Protein AF-A0A499UE38-F1 (afdb_monomer_lite)

Secondary structure (DSSP, 8-state):
----------TTHHHHHHHHHHHHSSSSS---TTTTS----TT--------SS-------GGGG-B----SSTHHHHTEETTTTEE-HHHHHHHHHHT--EEEES-SGGGGG--GGGGSS-GGG--EEE-TTT--EEE--S-HHHHHHHHHHHTPEEEE----SS--HHHHHHHHHHHHPPTTSHHHHHHHHH----TTS--S-S-GGGG--------

Organism: NCBI:txid68175

InterPro domains:
  IPR006311 Twin-arginine translocation pathway, signal sequence [PS51318] (1-38)
  IPR017853 Glycoside hydrolase superfamily [SSF51445] (71-192)
  IPR055235 Alpha-L-arabinofuranosidase 1, catalytic domain [PF22848] (99-198)

Radius of gyration: 26.24 Å; chains: 1; bounding box: 64×61×71 Å

pL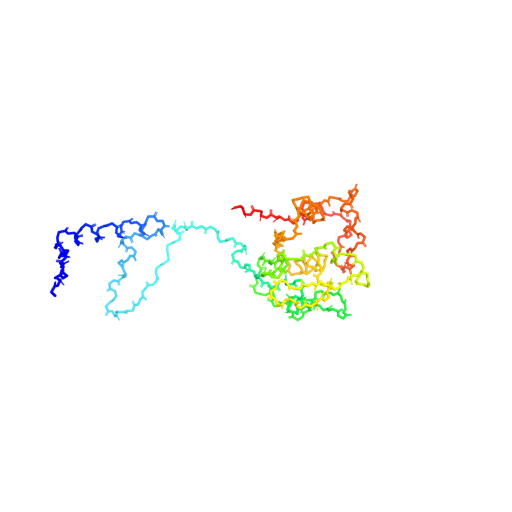DDT: mean 74.53, std 23.61, range [22.94, 95.0]

Sequence (218 aa):
MSEIRRHGIGRRHFLYGAAAVAAGVMCNTGCTPEDARGSDGQSGVPVIAVDTQRRSFTVSPFMTGVNGAKWYDDAYGMWDPKHNRPAPGIVGKIKKAGVGMIRYPGGTSSNLFNWRAAVGPQESRGRQVEGKQGDTVDSRFGPDEYMAFVREVGATPQIMAPFANSTPDEIADWVAYMNAPQGTTWGDLRRGTATPSPTACATGKSATSCSARTSVTG

Structure (mmCIF, N/CA/C/O backbone):
data_AF-A0A499UE38-F1
#
_entry.id   AF-A0A499UE38-F1
#
loop_
_atom_site.group_PDB
_atom_site.id
_atom_site.type_symbol
_atom_site.label_atom_id
_atom_site.label_alt_id
_atom_site.label_comp_id
_atom_site.label_asym_id
_atom_site.label_entity_id
_atom_site.label_seq_id
_atom_site.pdbx_PDB_ins_code
_atom_site.Cartn_x
_atom_site.Cartn_y
_atom_site.Cartn_z
_atom_site.occupancy
_atom_site.B_iso_or_equiv
_atom_site.auth_seq_id
_atom_site.auth_comp_id
_atom_site.auth_asym_id
_atom_site.auth_atom_id
_atom_site.pdbx_PDB_model_num
ATOM 1 N N . MET A 1 1 ? 40.710 34.234 42.085 1.00 41.12 1 MET A N 1
ATOM 2 C CA . MET A 1 1 ? 39.658 35.199 42.473 1.00 41.12 1 MET A CA 1
ATOM 3 C C . MET A 1 1 ? 38.974 35.691 41.208 1.00 41.12 1 MET A C 1
ATOM 5 O O . MET A 1 1 ? 39.581 36.429 40.449 1.00 41.12 1 MET A O 1
ATOM 9 N N . SER A 1 2 ? 37.766 35.199 40.939 1.00 34.25 2 SER A N 1
ATOM 10 C CA . SER A 1 2 ? 36.862 35.706 39.901 1.00 34.25 2 SER A CA 1
ATOM 11 C C . SER A 1 2 ? 35.448 35.338 40.350 1.00 34.25 2 SER A C 1
ATOM 13 O O . SER A 1 2 ? 35.104 34.161 40.445 1.00 34.25 2 SER A O 1
ATOM 15 N N . GLU A 1 3 ? 34.702 36.348 40.792 1.00 33.81 3 GLU A N 1
ATOM 16 C CA . GLU A 1 3 ? 33.364 36.229 41.367 1.00 33.81 3 GLU A CA 1
ATOM 17 C C . GLU A 1 3 ? 32.321 35.923 40.287 1.00 33.81 3 GLU A C 1
ATOM 19 O O . GLU A 1 3 ? 32.156 36.663 39.316 1.00 33.81 3 GLU A O 1
ATOM 24 N N . ILE A 1 4 ?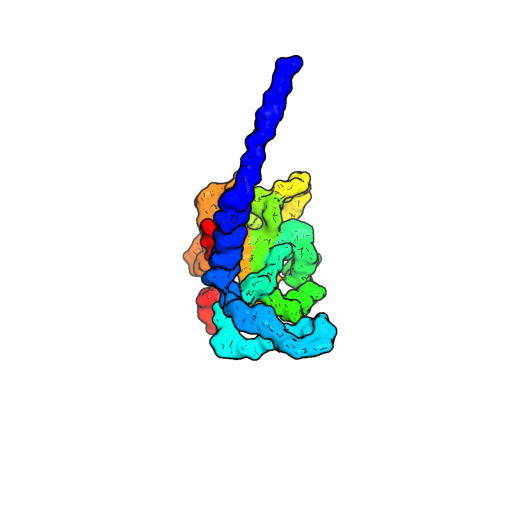 31.549 34.856 40.496 1.00 38.25 4 ILE A N 1
ATOM 25 C CA . ILE A 1 4 ? 30.337 34.574 39.727 1.00 38.25 4 ILE A CA 1
ATOM 26 C C . ILE A 1 4 ? 29.240 35.523 40.225 1.00 38.25 4 ILE A C 1
ATOM 28 O O . ILE A 1 4 ? 28.633 35.306 41.276 1.00 38.25 4 ILE A O 1
ATOM 32 N N . ARG A 1 5 ? 28.967 36.579 39.451 1.00 38.09 5 ARG A N 1
ATOM 33 C CA . ARG A 1 5 ? 27.802 37.454 39.639 1.00 38.09 5 ARG A CA 1
ATOM 34 C C . ARG A 1 5 ? 26.516 36.643 39.432 1.00 38.09 5 ARG A C 1
ATOM 36 O O . ARG A 1 5 ? 26.132 36.347 38.305 1.00 38.09 5 ARG A O 1
ATOM 43 N N . ARG A 1 6 ? 25.824 36.296 40.521 1.00 40.75 6 ARG A N 1
ATOM 44 C CA . ARG A 1 6 ? 24.461 35.747 40.471 1.00 40.75 6 ARG A CA 1
ATOM 45 C C . ARG A 1 6 ? 23.476 36.889 40.212 1.00 40.75 6 ARG A C 1
ATOM 47 O O . ARG A 1 6 ? 23.245 37.717 41.088 1.00 40.75 6 ARG A O 1
ATOM 54 N N . HIS A 1 7 ? 22.884 36.946 39.020 1.00 42.31 7 HIS A N 1
ATOM 55 C CA . HIS A 1 7 ? 21.697 37.770 38.786 1.00 42.31 7 HIS A CA 1
ATOM 56 C C . HIS A 1 7 ? 20.486 37.099 39.441 1.00 42.31 7 HIS A C 1
ATOM 58 O O . HIS A 1 7 ? 19.993 36.073 38.979 1.00 42.31 7 HIS A O 1
ATOM 64 N N . GLY A 1 8 ? 20.034 37.669 40.559 1.00 39.78 8 GLY A N 1
ATOM 65 C CA . GLY A 1 8 ? 18.792 37.276 41.212 1.00 39.78 8 GLY A CA 1
ATOM 66 C C . GLY A 1 8 ? 17.597 37.661 40.346 1.00 39.78 8 GLY A C 1
ATOM 67 O O . GLY A 1 8 ? 17.364 38.841 40.087 1.00 39.78 8 GLY A O 1
ATOM 68 N N . ILE A 1 9 ? 16.828 36.666 39.907 1.00 49.06 9 ILE A N 1
ATOM 69 C CA . ILE A 1 9 ? 15.541 36.876 39.243 1.00 49.06 9 ILE A CA 1
ATOM 70 C C . ILE A 1 9 ? 14.583 37.451 40.291 1.00 49.06 9 ILE A C 1
ATOM 72 O O . ILE A 1 9 ? 14.163 36.771 41.226 1.00 49.06 9 ILE A O 1
ATOM 76 N N . GLY A 1 10 ? 14.280 38.743 40.173 1.00 46.06 10 GLY A N 1
ATOM 77 C CA . GLY A 1 10 ? 13.380 39.430 41.089 1.00 46.06 10 GLY A CA 1
ATOM 78 C C . GLY A 1 10 ? 11.955 38.875 41.012 1.00 46.06 10 GLY A C 1
ATOM 79 O O . GLY A 1 10 ? 11.432 38.634 39.925 1.00 46.06 10 GLY A O 1
ATOM 80 N N . ARG A 1 11 ? 11.296 38.775 42.176 1.00 50.31 11 ARG A N 1
ATOM 81 C CA . ARG A 1 11 ? 9.889 38.363 42.410 1.00 50.31 11 ARG A CA 1
ATOM 82 C C . ARG A 1 11 ? 8.839 38.961 41.453 1.00 50.31 11 ARG A C 1
ATOM 84 O O . ARG A 1 11 ? 7.734 38.444 41.363 1.00 50.31 11 ARG A O 1
ATOM 91 N N . ARG A 1 12 ? 9.177 40.034 40.735 1.00 46.91 12 ARG A N 1
ATOM 92 C CA . ARG A 1 12 ? 8.309 40.738 39.779 1.00 46.91 12 ARG A CA 1
ATOM 93 C C . ARG A 1 12 ? 8.255 40.060 38.399 1.00 46.91 12 ARG A C 1
ATOM 95 O O . ARG A 1 12 ? 7.254 40.202 37.712 1.00 46.91 12 ARG A O 1
ATOM 102 N N . HIS A 1 13 ? 9.266 39.266 38.028 1.00 42.19 13 HIS A N 1
ATOM 103 C CA . HIS A 1 13 ? 9.270 38.486 36.777 1.00 42.19 13 HIS A CA 1
ATOM 104 C C . HIS A 1 13 ? 8.502 37.160 36.880 1.00 42.19 13 HIS A C 1
ATOM 106 O O . HIS A 1 13 ? 8.039 36.641 35.869 1.00 42.19 13 HIS A O 1
ATOM 112 N N . PHE A 1 14 ? 8.303 36.631 38.091 1.00 43.12 14 PHE A N 1
ATOM 113 C CA . PHE A 1 14 ? 7.547 35.389 38.292 1.00 43.12 14 PHE A CA 1
ATOM 114 C C . PHE A 1 14 ? 6.032 35.585 38.098 1.00 43.12 14 PHE A C 1
ATOM 116 O O . PHE A 1 14 ? 5.329 34.662 37.703 1.00 43.12 14 PHE A O 1
ATOM 123 N N . LEU A 1 15 ? 5.530 36.808 38.310 1.00 36.47 15 LEU A N 1
ATOM 124 C CA . LEU A 1 15 ? 4.106 37.126 38.161 1.00 36.47 15 LEU A CA 1
ATOM 125 C C . LEU A 1 15 ? 3.674 37.339 36.701 1.00 36.47 15 LEU A C 1
ATOM 127 O O . LEU A 1 15 ? 2.522 37.075 36.379 1.00 36.47 15 LEU A O 1
ATOM 131 N N . TYR A 1 16 ? 4.586 37.725 35.800 1.00 36.97 16 TYR A N 1
ATOM 132 C CA . TYR A 1 16 ? 4.273 37.836 34.367 1.00 36.97 16 TYR A CA 1
ATOM 133 C C . TYR A 1 16 ? 4.397 36.501 33.613 1.00 36.97 16 TYR A C 1
ATOM 135 O O . TYR A 1 16 ? 3.672 36.280 32.647 1.00 36.97 16 TYR A O 1
ATOM 143 N N . GLY A 1 17 ? 5.252 35.578 34.073 1.00 33.94 17 GLY A N 1
ATOM 144 C CA . GLY A 1 17 ? 5.403 34.252 33.455 1.00 33.94 17 GLY A CA 1
ATOM 145 C C . GLY A 1 17 ? 4.241 33.289 33.726 1.00 33.94 17 GLY A C 1
ATOM 146 O O . GLY A 1 17 ? 3.946 32.437 32.893 1.00 33.94 17 GLY A O 1
ATOM 147 N N . ALA A 1 18 ? 3.543 33.435 34.856 1.00 38.56 18 ALA A N 1
ATOM 148 C CA . ALA A 1 18 ? 2.450 32.535 35.231 1.00 38.56 18 ALA A CA 1
ATOM 149 C C . ALA A 1 18 ? 1.115 32.849 34.523 1.00 38.56 18 ALA A C 1
ATOM 151 O O . ALA A 1 18 ? 0.307 31.947 34.315 1.00 38.56 18 ALA A O 1
ATOM 152 N N . ALA A 1 19 ? 0.886 34.099 34.103 1.00 35.69 19 ALA A N 1
ATOM 153 C CA . ALA A 1 19 ? -0.363 34.494 33.445 1.00 35.69 19 ALA A CA 1
ATOM 154 C C . ALA A 1 19 ? -0.430 34.081 31.960 1.00 35.69 19 ALA A C 1
ATOM 156 O O . ALA A 1 19 ? -1.516 33.848 31.433 1.00 35.69 19 ALA A O 1
ATOM 157 N N . ALA A 1 20 ? 0.716 33.935 31.284 1.00 35.78 20 ALA A N 1
ATOM 158 C CA . ALA A 1 20 ? 0.757 33.618 29.854 1.00 35.78 20 ALA A CA 1
ATOM 159 C C . ALA A 1 20 ? 0.582 32.118 29.537 1.00 35.78 20 ALA A C 1
ATOM 161 O O . ALA A 1 20 ? 0.171 31.770 28.432 1.00 35.78 20 ALA A O 1
ATOM 162 N N . VAL A 1 21 ? 0.842 31.218 30.494 1.00 37.16 21 VAL A N 1
ATOM 163 C CA . VAL A 1 21 ? 0.748 29.763 30.259 1.00 37.16 21 VAL A CA 1
ATOM 164 C C . VAL A 1 21 ? -0.689 29.242 30.410 1.00 37.16 21 VAL A C 1
ATOM 166 O O . VAL A 1 21 ? -1.062 28.274 29.752 1.00 37.16 21 VAL A O 1
ATOM 169 N N . ALA A 1 22 ? -1.539 29.913 31.192 1.00 36.28 22 ALA A N 1
ATOM 170 C CA . ALA A 1 22 ? -2.928 29.487 31.378 1.00 36.28 22 ALA A CA 1
ATOM 171 C C . ALA A 1 22 ? -3.853 29.873 30.204 1.00 36.28 22 ALA A C 1
ATOM 173 O O . ALA A 1 22 ? -4.796 29.146 29.904 1.00 36.28 22 ALA A O 1
ATOM 174 N N . ALA A 1 23 ? -3.577 30.980 29.504 1.00 40.09 23 ALA A N 1
ATOM 175 C CA . ALA A 1 23 ? -4.444 31.460 28.422 1.00 40.09 23 ALA A CA 1
ATOM 176 C C . ALA A 1 23 ? -4.188 30.767 27.068 1.00 40.09 23 ALA A C 1
ATOM 178 O O . ALA A 1 23 ? -5.099 30.652 26.253 1.00 40.09 23 ALA A O 1
ATOM 179 N N . GLY A 1 24 ? -2.968 30.275 26.820 1.00 36.91 24 GLY A N 1
ATOM 180 C CA . GLY A 1 24 ? -2.594 29.693 25.523 1.00 36.91 24 GLY A CA 1
ATOM 181 C C . GLY A 1 24 ? -3.061 28.251 25.294 1.00 36.91 24 GLY A C 1
ATOM 182 O O . GLY A 1 24 ? -3.178 27.826 24.149 1.00 36.91 24 GLY A O 1
ATOM 183 N N . VAL A 1 25 ? -3.350 27.496 26.360 1.00 42.16 25 VAL A N 1
ATOM 184 C CA . VAL A 1 25 ? -3.676 26.056 26.265 1.00 42.16 25 VAL A CA 1
ATOM 185 C C . VAL A 1 25 ? -5.190 25.785 26.277 1.00 42.16 25 VAL A C 1
ATOM 187 O O . VAL A 1 25 ? -5.619 24.699 25.899 1.00 42.16 25 VAL A O 1
ATOM 190 N N . MET A 1 26 ? -6.028 26.767 26.630 1.00 42.69 26 MET A N 1
ATOM 191 C CA . MET A 1 26 ? -7.488 26.572 26.711 1.00 42.69 26 MET A CA 1
ATOM 192 C C . MET A 1 26 ? -8.269 26.965 25.449 1.00 42.69 26 MET A C 1
ATOM 194 O O . MET A 1 26 ? -9.450 26.647 25.337 1.00 42.69 26 MET A O 1
ATOM 198 N N . CYS A 1 27 ? -7.640 27.606 24.461 1.00 43.12 27 CYS A N 1
ATOM 199 C CA . CYS A 1 27 ? -8.371 28.181 23.324 1.00 43.12 27 CYS A CA 1
ATOM 200 C C . CYS A 1 27 ? -8.738 27.209 22.191 1.00 43.12 27 CYS A C 1
ATOM 202 O O . CYS A 1 27 ? -9.189 27.669 21.147 1.00 43.12 27 CYS A O 1
ATOM 204 N N . ASN A 1 28 ? -8.597 25.888 22.352 1.00 42.41 28 ASN A N 1
ATOM 205 C CA . ASN A 1 28 ? -9.131 24.969 21.333 1.00 42.41 28 ASN A CA 1
ATOM 206 C C . ASN A 1 28 ? -9.553 23.577 21.825 1.00 42.41 28 ASN A C 1
ATOM 208 O O . ASN A 1 28 ? -9.891 22.719 21.015 1.00 42.41 28 ASN A O 1
ATOM 212 N N . THR A 1 29 ? -9.539 23.324 23.134 1.00 50.62 29 THR A N 1
ATOM 213 C CA . THR A 1 29 ? -9.979 22.031 23.686 1.00 50.62 29 THR A CA 1
ATOM 214 C C . THR A 1 29 ? -11.477 21.978 23.939 1.00 50.62 29 THR A C 1
ATOM 216 O O . THR A 1 29 ? -12.012 20.896 24.153 1.00 50.62 29 THR A O 1
ATOM 219 N N . GLY A 1 30 ? -12.173 23.121 23.899 1.00 50.28 30 GLY A N 1
ATOM 220 C CA . GLY A 1 30 ? -13.579 23.157 24.274 1.00 50.28 30 GLY A CA 1
ATOM 221 C C . GLY A 1 30 ? -13.778 22.638 25.699 1.00 50.28 30 GLY A C 1
ATOM 222 O O . GLY A 1 30 ? -14.708 21.882 25.931 1.00 50.28 30 GLY A O 1
ATOM 223 N N . CYS A 1 31 ? -12.918 23.026 26.639 1.00 46.78 31 CYS A N 1
ATOM 224 C CA . CYS A 1 31 ? -13.204 22.918 28.066 1.00 46.78 31 CYS A CA 1
ATOM 225 C C . CYS A 1 31 ? -13.425 24.337 28.592 1.00 46.78 31 CYS A C 1
ATOM 227 O O . CYS A 1 31 ? -12.543 25.186 28.464 1.00 46.78 31 CYS A O 1
ATOM 229 N N . THR A 1 32 ? -14.610 24.628 29.126 1.00 61.22 32 THR A N 1
ATOM 230 C CA . THR A 1 32 ? -14.828 25.836 29.923 1.00 61.22 32 THR A CA 1
ATOM 231 C C . THR A 1 32 ? -14.298 25.601 31.343 1.00 61.22 32 THR A C 1
ATOM 233 O O . THR A 1 32 ? -14.179 24.457 31.790 1.00 61.22 32 THR A O 1
ATOM 236 N N . PRO A 1 33 ? -14.002 26.668 32.103 1.00 57.41 33 PRO A N 1
ATOM 237 C CA . PRO A 1 33 ? -13.706 26.556 33.531 1.00 57.41 33 PRO A CA 1
ATOM 238 C C . PRO A 1 33 ? -14.828 25.896 34.351 1.00 57.41 33 PRO A C 1
ATOM 240 O O . PRO A 1 33 ? -14.577 25.465 35.474 1.00 57.41 33 PRO A O 1
ATOM 243 N N . GLU A 1 34 ? -16.052 25.823 33.819 1.00 55.25 34 GLU A N 1
ATOM 244 C CA . GLU A 1 34 ? -17.183 25.132 34.446 1.00 55.25 34 GLU A CA 1
ATOM 245 C C . GLU A 1 34 ? -17.094 23.611 34.276 1.00 55.25 34 GLU A C 1
ATOM 247 O O . GLU A 1 34 ? -17.434 22.900 35.212 1.00 55.25 34 GLU A O 1
ATOM 252 N N . ASP A 1 35 ? -16.544 23.098 33.169 1.00 56.75 35 ASP A N 1
ATOM 253 C CA . ASP A 1 35 ? -16.314 21.651 32.991 1.00 56.75 35 ASP A CA 1
ATOM 254 C C . ASP A 1 35 ? -15.233 21.110 33.941 1.00 56.75 35 ASP A C 1
ATOM 256 O O . ASP A 1 35 ? -15.209 19.927 34.275 1.00 56.75 35 ASP A O 1
ATOM 260 N N . ALA A 1 36 ? -14.320 21.984 34.380 1.00 54.03 36 ALA A N 1
ATOM 261 C CA . ALA A 1 36 ? -13.314 21.671 35.391 1.00 54.03 36 ALA A CA 1
ATOM 262 C C . ALA A 1 36 ? -13.888 21.673 36.818 1.00 54.03 36 ALA A C 1
ATOM 264 O O . ALA A 1 36 ? -13.244 21.162 37.739 1.00 54.03 36 ALA A O 1
ATOM 265 N N . ARG A 1 37 ? -15.096 22.219 37.018 1.00 54.47 37 ARG A N 1
ATOM 266 C CA . ARG A 1 37 ? -15.839 22.051 38.267 1.00 54.47 37 ARG A CA 1
ATOM 267 C C . ARG A 1 37 ? -16.503 20.685 38.210 1.00 54.47 37 ARG A C 1
ATOM 269 O O . ARG A 1 37 ? -17.689 20.555 37.923 1.00 54.47 37 ARG A O 1
ATOM 276 N N . GLY A 1 38 ? -15.695 19.651 38.450 1.00 54.03 38 GLY A N 1
ATOM 277 C CA . GLY A 1 38 ? -16.216 18.331 38.782 1.00 54.03 38 GLY A CA 1
ATOM 278 C C . GLY A 1 38 ? -17.325 18.491 39.818 1.00 54.03 38 GLY A C 1
ATOM 279 O O . GLY A 1 38 ? -17.223 19.350 40.694 1.00 54.03 38 GLY A O 1
ATOM 280 N N . SER A 1 39 ? -18.405 17.719 39.678 1.00 54.16 39 SER A N 1
ATOM 281 C CA . SER A 1 39 ? -19.510 17.747 40.636 1.00 54.16 39 SER A CA 1
ATOM 282 C C . SER A 1 39 ? -18.953 17.721 42.059 1.00 54.16 39 SER A C 1
ATOM 284 O O . SER A 1 39 ? -18.058 16.912 42.318 1.00 54.16 39 SER A O 1
ATOM 286 N N . ASP A 1 40 ? -19.508 18.532 42.960 1.00 52.91 40 ASP A N 1
ATOM 287 C CA . ASP A 1 40 ? -19.219 18.553 44.403 1.00 52.91 40 ASP A CA 1
ATOM 288 C C . ASP A 1 40 ? -19.642 17.239 45.112 1.00 52.91 40 ASP A C 1
ATOM 290 O O . ASP A 1 40 ? -20.206 17.227 46.207 1.00 52.91 40 ASP A O 1
ATOM 294 N N . GLY A 1 41 ? -19.400 16.089 44.481 1.00 52.34 41 GLY A N 1
ATOM 295 C CA . GLY A 1 41 ? -19.542 14.771 45.060 1.00 52.34 41 GLY A CA 1
ATOM 296 C C . GLY A 1 41 ? -18.516 14.625 46.173 1.00 52.34 41 GLY A C 1
ATOM 297 O O . GLY A 1 41 ? -17.313 14.572 45.928 1.00 52.34 41 GLY A O 1
ATOM 298 N N . GLN A 1 42 ? -19.014 14.552 47.401 1.00 54.44 42 GLN A N 1
ATOM 299 C CA . GLN A 1 42 ? -18.299 14.460 48.677 1.00 54.44 42 GLN A CA 1
ATOM 300 C C . GLN A 1 42 ? -17.342 13.246 48.848 1.00 54.44 42 GLN A C 1
ATOM 302 O O . GLN A 1 42 ? -17.185 12.755 49.958 1.00 54.44 42 GLN A O 1
ATOM 307 N N . SER A 1 43 ? -16.682 12.719 47.810 1.00 60.62 43 SER A N 1
ATOM 308 C CA . SER A 1 43 ? -15.948 11.441 47.905 1.00 60.62 43 SER A CA 1
ATOM 309 C C . SER A 1 43 ? -14.590 11.373 47.190 1.00 60.62 43 SER A C 1
ATOM 311 O O . SER A 1 43 ? -13.962 10.316 47.223 1.00 60.62 43 SER A O 1
ATOM 313 N N . GLY A 1 44 ? -14.108 12.430 46.527 1.00 74.25 44 GLY A N 1
ATOM 314 C CA . GLY A 1 44 ? -12.840 12.349 45.775 1.00 74.25 44 GLY A CA 1
ATOM 315 C C . GLY A 1 44 ? -12.870 11.361 44.594 1.00 74.25 44 GLY A C 1
ATOM 316 O O . GLY A 1 44 ? -11.821 10.948 44.104 1.00 74.25 44 GLY A O 1
ATOM 317 N N . VAL A 1 45 ? -14.065 10.970 44.139 1.00 78.00 45 VAL A N 1
ATOM 318 C CA . VAL A 1 45 ? -14.270 10.078 42.991 1.00 78.00 45 VAL A CA 1
ATOM 319 C C . VAL A 1 45 ? -14.414 10.931 41.727 1.00 78.00 45 VAL A C 1
ATOM 321 O O . VAL A 1 45 ? -15.239 11.847 41.722 1.00 78.00 45 VAL A O 1
ATOM 324 N N . PRO A 1 46 ? -13.648 10.664 40.652 1.00 84.12 46 PRO A N 1
ATOM 325 C CA . PRO A 1 46 ? -13.776 11.409 39.406 1.00 84.12 46 PRO A CA 1
ATOM 326 C C . PRO A 1 46 ? -15.135 11.147 38.746 1.00 84.12 46 PRO A C 1
ATOM 328 O O . PRO A 1 46 ? -15.569 10.001 38.627 1.00 84.12 46 PRO A O 1
ATOM 331 N N . VAL A 1 47 ? -15.781 12.215 38.277 1.00 85.75 47 VAL A N 1
ATOM 332 C CA . VAL A 1 47 ? -17.048 12.160 37.537 1.00 85.75 47 VAL A CA 1
ATOM 333 C C . VAL A 1 47 ? -16.802 12.550 36.083 1.00 85.75 47 VAL A C 1
ATOM 335 O O . VAL A 1 47 ? -16.157 13.560 35.811 1.00 85.75 47 VAL A O 1
ATOM 338 N N . ILE A 1 48 ? -17.322 11.747 35.150 1.00 88.19 48 ILE A N 1
ATOM 339 C CA . ILE A 1 48 ? -17.295 12.024 33.709 1.00 88.19 48 ILE A CA 1
ATOM 340 C C . ILE A 1 48 ? -18.705 12.431 33.280 1.00 88.19 48 ILE A C 1
ATOM 342 O O . ILE A 1 48 ? -19.635 11.631 33.376 1.00 88.19 48 ILE A O 1
ATOM 346 N N . ALA A 1 49 ? -18.853 13.660 32.789 1.00 89.19 49 ALA A N 1
ATOM 347 C CA . ALA A 1 49 ? -20.082 14.153 32.175 1.00 89.19 49 ALA A CA 1
ATOM 348 C C . ALA A 1 49 ? -19.941 14.174 30.644 1.00 89.19 49 ALA A C 1
ATOM 350 O O . ALA A 1 49 ? -18.877 14.501 30.121 1.00 89.19 49 ALA A O 1
ATOM 351 N N . VAL A 1 50 ? -21.011 13.820 29.923 1.00 89.88 50 VAL A N 1
ATOM 352 C CA . VAL A 1 50 ? -21.052 13.822 28.450 1.00 89.88 50 VAL A CA 1
ATOM 353 C C . VAL A 1 50 ? -22.130 14.794 27.982 1.00 89.88 50 VAL A C 1
ATOM 355 O O . VAL A 1 50 ? -23.318 14.539 28.175 1.00 89.88 50 VAL A O 1
ATOM 358 N N . ASP A 1 51 ? -21.718 15.884 27.336 1.00 91.62 51 ASP A N 1
ATOM 359 C CA . ASP A 1 51 ? -22.620 16.829 26.672 1.00 91.62 51 ASP A CA 1
ATOM 360 C C . ASP A 1 51 ? -22.686 16.537 25.162 1.00 91.62 51 ASP A C 1
ATOM 362 O O . ASP A 1 51 ? -21.699 16.650 24.438 1.00 91.62 51 ASP A O 1
ATOM 366 N N . THR A 1 52 ? -23.871 16.167 24.671 1.00 92.25 52 THR A N 1
ATOM 367 C CA . THR A 1 52 ? -24.097 15.820 23.255 1.00 92.25 52 THR A CA 1
ATOM 368 C C . THR A 1 52 ? -24.274 17.033 22.335 1.00 92.25 52 THR A C 1
ATOM 370 O O . THR A 1 52 ? -24.200 16.883 21.106 1.00 92.25 52 THR A O 1
ATOM 373 N N . GLN A 1 53 ? -24.487 18.226 22.903 1.00 94.31 53 GLN A N 1
ATOM 374 C CA . GLN A 1 53 ? -24.545 19.490 22.163 1.00 94.31 53 GLN A CA 1
ATOM 375 C C . GLN A 1 53 ? -23.141 20.011 21.843 1.00 94.31 53 GLN A C 1
ATOM 377 O O . GLN A 1 53 ? -22.944 20.699 20.839 1.00 94.31 53 GLN A O 1
ATOM 382 N N . ARG A 1 54 ? -22.139 19.621 22.639 1.00 90.44 54 ARG A N 1
ATOM 383 C CA . ARG A 1 54 ? -20.746 20.017 22.451 1.00 90.44 54 ARG A CA 1
ATOM 384 C C . ARG A 1 54 ? -19.966 18.986 21.639 1.00 90.44 54 ARG A C 1
ATOM 386 O O . ARG A 1 54 ? -19.372 18.050 22.165 1.00 90.44 54 ARG A O 1
ATOM 393 N N . ARG A 1 55 ? -19.952 19.165 20.319 1.00 90.44 55 ARG A N 1
ATOM 394 C CA . ARG A 1 55 ? -19.244 18.275 19.384 1.00 90.44 55 ARG A CA 1
ATOM 395 C C . ARG A 1 55 ? -17.883 18.860 19.008 1.00 90.44 55 ARG A C 1
ATOM 397 O O . ARG A 1 55 ? -17.827 19.995 18.552 1.00 90.44 55 ARG A O 1
ATOM 404 N N . SER A 1 56 ? -16.808 18.079 19.142 1.00 89.81 56 SER A N 1
ATOM 405 C CA . SER A 1 56 ? -15.465 18.497 18.704 1.00 89.81 56 SER A CA 1
ATOM 406 C C . SER A 1 56 ? -15.287 18.333 17.191 1.00 89.81 56 SER A C 1
ATOM 408 O O . SER A 1 56 ? -15.156 19.314 16.470 1.00 89.81 56 SER A O 1
ATOM 410 N N . PHE A 1 57 ? -15.295 17.096 16.686 1.00 90.62 57 PHE A N 1
ATOM 411 C CA . PHE A 1 57 ? -15.159 16.797 15.258 1.00 90.62 57 PHE A CA 1
ATOM 412 C C . PHE A 1 57 ? -15.692 15.397 14.932 1.00 90.62 57 PHE A C 1
ATOM 414 O O . PHE A 1 57 ? -15.904 14.569 15.818 1.00 90.62 57 PHE A O 1
ATOM 421 N N . THR A 1 58 ? -15.901 15.124 13.642 1.00 92.44 58 THR A N 1
ATOM 422 C CA . THR A 1 58 ? -16.252 13.777 13.171 1.00 92.44 58 THR A CA 1
ATOM 423 C C . THR A 1 58 ? -14.996 12.918 13.113 1.00 92.44 58 THR A C 1
ATOM 425 O O . THR A 1 58 ? -14.048 13.257 12.404 1.00 92.44 58 THR A O 1
ATOM 428 N N . VAL A 1 59 ? -14.988 11.801 13.840 1.00 91.19 59 VAL A N 1
ATOM 429 C CA . VAL A 1 59 ? -13.866 10.856 13.840 1.00 91.19 59 VAL A CA 1
ATOM 430 C C . VAL A 1 59 ? -13.722 10.244 12.446 1.00 91.19 59 VAL A C 1
ATOM 432 O O . VAL A 1 59 ? -14.618 9.552 11.962 1.00 91.19 59 VAL A O 1
ATOM 435 N N . SER A 1 60 ? -12.593 10.516 11.790 1.00 91.06 60 SER A N 1
ATOM 436 C CA . SER A 1 60 ? -12.290 9.954 10.473 1.00 91.06 60 SER A CA 1
ATOM 437 C C . SER A 1 60 ? -11.939 8.467 10.591 1.00 91.06 60 SER A C 1
ATOM 439 O O . SER A 1 60 ? -11.168 8.103 11.4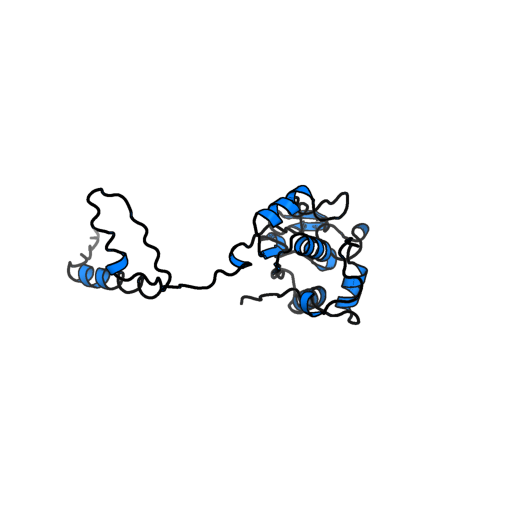85 1.00 91.06 60 SER A O 1
ATOM 441 N N . PRO A 1 61 ? -12.390 7.603 9.660 1.00 85.00 61 PRO A N 1
ATOM 442 C CA . PRO A 1 61 ? -11.979 6.199 9.640 1.00 85.00 61 PRO A CA 1
ATOM 443 C C . PRO A 1 61 ? -10.455 6.036 9.509 1.00 85.00 61 PRO A C 1
ATOM 445 O O . PRO A 1 61 ? -9.901 5.045 9.977 1.00 85.00 61 PRO A O 1
ATOM 448 N N . PHE A 1 62 ? -9.745 7.027 8.957 1.00 90.81 62 PHE A N 1
ATOM 449 C CA . PHE A 1 62 ? -8.285 6.988 8.810 1.00 90.81 62 PHE A CA 1
ATOM 450 C C . PHE A 1 62 ? -7.524 7.139 10.134 1.00 90.81 62 PHE A C 1
ATOM 452 O O . PHE A 1 62 ? -6.340 6.814 10.185 1.00 90.81 62 PHE A O 1
ATOM 459 N N . MET A 1 63 ? -8.188 7.567 11.218 1.00 91.44 63 MET A N 1
ATOM 460 C CA . MET A 1 63 ? -7.575 7.621 12.554 1.00 91.44 63 MET A CA 1
ATOM 461 C C . MET A 1 63 ? -7.205 6.233 13.089 1.00 91.44 63 MET A C 1
ATOM 463 O O . MET A 1 63 ? -6.322 6.116 13.929 1.00 91.44 63 MET A O 1
ATOM 467 N N . THR A 1 64 ? -7.844 5.180 12.575 1.00 92.19 64 THR A N 1
ATOM 468 C CA . THR A 1 64 ? -7.552 3.776 12.917 1.00 92.19 64 THR A CA 1
ATOM 469 C C . THR A 1 64 ? -6.556 3.131 11.944 1.00 92.19 64 THR A C 1
ATOM 471 O O . THR A 1 64 ? -6.549 1.916 11.742 1.00 92.19 64 THR A O 1
ATOM 474 N N . GLY A 1 65 ? -5.731 3.951 11.289 1.00 92.25 65 GLY A N 1
ATOM 475 C CA . GLY A 1 65 ? -4.735 3.486 10.335 1.00 92.25 65 GLY A CA 1
ATOM 476 C C . GLY A 1 65 ? -3.585 2.715 10.986 1.00 92.25 65 GLY A C 1
ATOM 477 O O . GLY A 1 65 ? -3.184 2.999 12.113 1.00 92.25 65 GLY A O 1
ATOM 478 N N . VAL A 1 66 ? -3.012 1.763 10.249 1.00 91.50 66 VAL A N 1
ATOM 479 C CA . VAL A 1 66 ? -1.851 0.975 10.690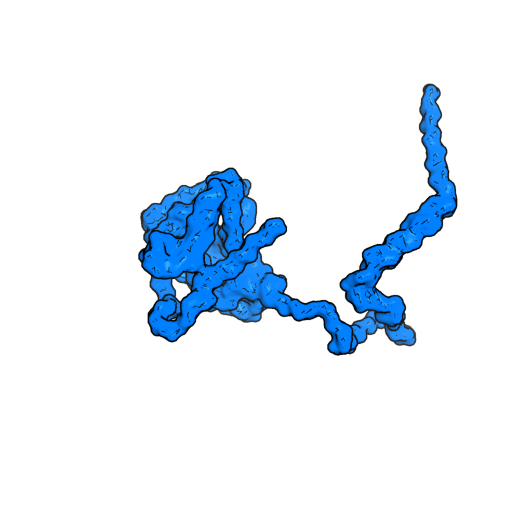 1.00 91.50 66 VAL A CA 1
ATOM 480 C C . VAL A 1 66 ? -0.684 1.084 9.715 1.00 91.50 66 VAL A C 1
ATOM 482 O O . VAL A 1 66 ? -0.849 1.241 8.503 1.00 91.50 66 VAL A O 1
ATOM 485 N N . ASN A 1 67 ? 0.524 0.944 10.253 1.00 87.31 67 ASN A N 1
ATOM 486 C CA . ASN A 1 67 ? 1.762 0.844 9.489 1.00 87.31 67 ASN A CA 1
ATOM 487 C C . ASN A 1 67 ? 2.266 -0.602 9.552 1.00 87.31 67 ASN A C 1
ATOM 489 O O . ASN A 1 67 ? 3.056 -0.946 10.429 1.00 87.31 67 ASN A O 1
ATOM 493 N N . GLY A 1 68 ? 1.731 -1.455 8.677 1.00 76.81 68 GLY A N 1
ATOM 494 C CA . GLY A 1 68 ? 2.021 -2.894 8.679 1.00 76.81 68 GLY A CA 1
ATOM 495 C C . GLY A 1 68 ? 2.477 -3.452 7.334 1.00 76.81 68 GLY A C 1
ATOM 496 O O . GLY A 1 68 ? 3.223 -4.425 7.312 1.00 76.81 68 GLY A O 1
ATOM 497 N N . ALA A 1 69 ? 2.094 -2.821 6.219 1.00 82.12 69 ALA A N 1
ATOM 498 C CA . ALA A 1 69 ? 2.369 -3.346 4.888 1.00 82.12 69 ALA A CA 1
ATOM 499 C C . ALA A 1 69 ? 3.795 -2.997 4.446 1.00 82.12 69 ALA A C 1
ATOM 501 O O . ALA A 1 69 ? 4.024 -2.067 3.670 1.00 82.12 69 ALA A O 1
ATOM 502 N N . LYS A 1 70 ? 4.765 -3.730 4.989 1.00 89.19 70 LYS A N 1
ATOM 503 C CA . LYS A 1 70 ? 6.158 -3.647 4.563 1.00 89.19 70 LYS A CA 1
ATOM 504 C C . LYS A 1 70 ? 6.362 -4.391 3.251 1.00 89.19 70 LYS A C 1
ATOM 506 O O . LYS A 1 70 ? 5.817 -5.471 3.075 1.00 89.19 70 LYS A O 1
ATOM 511 N N . TRP A 1 71 ? 7.155 -3.832 2.342 1.00 89.81 71 TRP A N 1
ATOM 512 C CA . TRP A 1 71 ? 7.468 -4.486 1.060 1.00 89.81 71 TRP A CA 1
ATOM 513 C C . TRP A 1 71 ? 8.328 -5.756 1.199 1.00 89.81 71 TRP A C 1
ATOM 515 O O . TRP A 1 71 ? 8.444 -6.541 0.262 1.00 89.81 71 TRP A O 1
ATOM 525 N N . TYR A 1 72 ? 8.907 -5.962 2.379 1.00 87.69 72 TYR A N 1
ATOM 526 C CA . TYR A 1 72 ? 9.737 -7.099 2.750 1.00 87.69 72 TYR A CA 1
ATOM 527 C C . TYR A 1 72 ? 9.080 -7.912 3.880 1.00 87.69 72 TYR A C 1
ATOM 529 O O . TYR A 1 72 ? 8.062 -7.492 4.436 1.00 87.69 72 TYR A O 1
ATOM 537 N N . ASP A 1 73 ? 9.669 -9.064 4.226 1.00 86.19 73 ASP A N 1
ATOM 538 C CA . ASP A 1 73 ? 9.195 -9.943 5.315 1.00 86.19 73 ASP A CA 1
ATOM 539 C C . ASP A 1 73 ? 7.697 -10.293 5.198 1.00 86.19 73 ASP A C 1
ATOM 541 O O . ASP A 1 73 ? 6.941 -10.287 6.170 1.00 86.19 73 ASP A O 1
ATOM 545 N N . ASP A 1 74 ? 7.243 -10.497 3.955 1.00 88.81 74 ASP A N 1
ATOM 546 C CA . ASP A 1 74 ? 5.863 -10.850 3.598 1.00 88.81 74 ASP A CA 1
ATOM 547 C C . ASP A 1 74 ? 4.807 -9.933 4.245 1.00 88.81 74 ASP A C 1
ATOM 549 O O . ASP A 1 74 ? 3.715 -10.365 4.634 1.00 88.81 74 ASP A O 1
ATOM 553 N N . ALA A 1 75 ? 5.158 -8.648 4.381 1.00 90.44 75 ALA A N 1
ATOM 554 C CA . ALA A 1 75 ? 4.360 -7.633 5.052 1.00 90.44 75 ALA A CA 1
ATOM 555 C C . ALA A 1 75 ? 3.946 -8.043 6.476 1.00 90.44 75 ALA A C 1
ATOM 557 O O . ALA A 1 75 ? 2.791 -7.889 6.864 1.00 90.44 75 ALA A O 1
ATOM 558 N N . TYR A 1 76 ? 4.871 -8.610 7.256 1.00 88.06 76 TYR A N 1
ATOM 559 C CA . TYR A 1 76 ? 4.608 -9.114 8.608 1.00 88.06 76 TYR A CA 1
ATOM 560 C C . TYR A 1 76 ? 3.480 -10.150 8.671 1.00 88.06 76 TYR A C 1
ATOM 562 O O . TYR A 1 76 ? 2.624 -10.131 9.559 1.00 88.06 76 TYR A O 1
ATOM 570 N N . GLY A 1 77 ? 3.475 -11.064 7.700 1.00 90.12 77 GLY A N 1
ATOM 571 C CA . GLY A 1 77 ? 2.472 -12.120 7.592 1.00 90.12 77 GLY A CA 1
ATOM 572 C C . GLY A 1 77 ? 1.119 -11.636 7.070 1.00 90.12 77 GLY A C 1
ATOM 573 O O . GLY A 1 77 ? 0.133 -12.360 7.193 1.00 90.12 77 GLY A O 1
ATOM 574 N N . MET A 1 78 ? 1.048 -10.430 6.493 1.00 91.69 78 MET A N 1
ATOM 575 C CA . MET A 1 78 ? -0.104 -9.966 5.707 1.00 91.69 78 MET A CA 1
ATOM 576 C C . MET A 1 78 ? -0.205 -10.695 4.369 1.00 91.69 78 MET A C 1
ATOM 578 O O . MET A 1 78 ? -1.310 -10.893 3.859 1.00 91.69 78 MET A O 1
ATOM 582 N N . TRP A 1 79 ? 0.917 -11.169 3.834 1.00 93.56 79 TRP A N 1
ATOM 583 C CA . TRP A 1 79 ? 0.946 -11.953 2.610 1.00 93.56 79 TRP A CA 1
ATOM 584 C C . TRP A 1 79 ? 1.263 -13.423 2.881 1.00 93.56 79 TRP A C 1
ATOM 586 O O . TRP A 1 79 ? 2.103 -13.750 3.713 1.00 93.56 79 TRP A O 1
ATOM 596 N N . ASP A 1 80 ? 0.580 -14.316 2.169 1.00 92.88 80 ASP A N 1
ATOM 597 C CA . ASP A 1 80 ? 0.910 -15.736 2.089 1.00 92.88 80 ASP A CA 1
ATOM 598 C C . ASP A 1 80 ? 1.745 -15.951 0.818 1.00 92.88 80 ASP A C 1
ATOM 600 O O . ASP A 1 80 ? 1.174 -16.080 -0.272 1.00 92.88 80 ASP A O 1
ATOM 604 N N . PRO A 1 81 ? 3.088 -15.976 0.917 1.00 88.38 81 PRO A N 1
ATOM 605 C CA . PRO A 1 81 ? 3.959 -16.067 -0.253 1.00 88.38 81 PRO A CA 1
ATOM 606 C C . PRO A 1 81 ? 3.868 -17.428 -0.949 1.00 88.38 81 PRO A C 1
ATOM 608 O O . PRO A 1 81 ? 4.197 -17.528 -2.126 1.00 88.38 81 PRO A O 1
ATOM 611 N N . LYS A 1 82 ? 3.412 -18.484 -0.256 1.00 89.06 82 LYS A N 1
ATOM 612 C CA . LYS A 1 82 ? 3.301 -19.831 -0.840 1.00 89.06 82 LYS A CA 1
ATOM 613 C C . LYS A 1 82 ? 2.145 -19.925 -1.827 1.00 89.06 82 LYS A C 1
ATOM 615 O O . LYS A 1 82 ? 2.245 -20.634 -2.820 1.00 89.06 82 LYS A O 1
ATOM 620 N N . HIS A 1 83 ? 1.055 -19.217 -1.540 1.00 90.19 83 HIS A N 1
ATOM 621 C CA . HIS A 1 83 ? -0.155 -19.218 -2.364 1.00 90.19 83 HIS A CA 1
ATOM 622 C C . HIS A 1 83 ? -0.394 -17.880 -3.077 1.00 90.19 83 HIS A C 1
ATOM 624 O O . HIS A 1 83 ? -1.443 -17.707 -3.692 1.00 90.19 83 HIS A O 1
ATOM 630 N N . ASN A 1 84 ? 0.552 -16.943 -2.961 1.00 89.50 84 ASN A N 1
ATOM 631 C CA . ASN A 1 84 ? 0.511 -15.592 -3.515 1.00 89.50 84 ASN A CA 1
ATOM 632 C C . ASN A 1 84 ? -0.839 -14.881 -3.296 1.00 89.50 84 ASN A C 1
ATOM 634 O O . ASN A 1 84 ? -1.509 -14.468 -4.244 1.00 89.50 84 ASN A O 1
ATOM 638 N N . ARG A 1 85 ? -1.271 -14.783 -2.033 1.00 92.19 85 ARG A N 1
ATOM 639 C CA . ARG A 1 85 ? -2.575 -14.206 -1.662 1.00 92.19 85 ARG A CA 1
ATOM 640 C C . ARG A 1 85 ? -2.538 -13.493 -0.307 1.00 92.19 85 ARG A C 1
ATOM 642 O O . ARG A 1 85 ? -1.638 -13.763 0.490 1.00 92.19 85 ARG A O 1
ATOM 649 N N . PRO A 1 86 ? -3.552 -12.671 0.024 1.00 94.62 86 PRO A N 1
ATOM 650 C CA . PRO A 1 86 ? -3.734 -12.168 1.382 1.00 94.62 86 PRO A CA 1
ATOM 651 C C . PRO A 1 86 ? -3.797 -13.312 2.401 1.00 94.62 86 PRO A C 1
ATOM 653 O O . PRO A 1 86 ? -4.564 -14.264 2.232 1.00 94.62 86 PRO A O 1
ATOM 656 N N . ALA A 1 87 ? -3.006 -13.226 3.470 1.00 94.19 87 ALA A N 1
ATOM 657 C CA . ALA A 1 87 ? -2.938 -14.283 4.467 1.00 94.19 87 ALA A CA 1
ATOM 658 C C . ALA A 1 87 ? -4.259 -14.372 5.264 1.00 94.19 87 ALA A C 1
ATOM 660 O O . ALA A 1 87 ? -4.625 -13.429 5.977 1.00 94.19 87 ALA A O 1
ATOM 661 N N . PRO A 1 88 ? -4.983 -15.508 5.221 1.00 91.12 88 PRO A N 1
ATOM 662 C CA . PRO A 1 88 ? -6.333 -15.598 5.786 1.00 91.12 88 PRO A CA 1
ATOM 663 C C . PRO A 1 88 ? -6.367 -15.373 7.305 1.00 91.12 88 PRO A C 1
ATOM 665 O O . PRO A 1 88 ? -7.341 -14.834 7.833 1.00 91.12 88 PRO A O 1
ATOM 668 N N . GLY A 1 89 ? -5.288 -15.731 8.012 1.00 89.25 89 GLY A N 1
ATOM 669 C CA . GLY A 1 89 ? -5.195 -15.595 9.467 1.00 89.25 89 GLY A CA 1
ATOM 670 C C . GLY A 1 89 ? -5.259 -14.147 9.968 1.00 89.25 89 GLY A C 1
ATOM 671 O O . GLY A 1 89 ? -5.852 -13.892 11.019 1.00 89.25 89 GLY A O 1
ATOM 672 N N . ILE A 1 90 ? -4.687 -13.192 9.226 1.00 92.94 90 ILE A N 1
ATOM 673 C CA . ILE A 1 90 ? -4.649 -11.775 9.622 1.00 92.94 90 ILE A CA 1
ATOM 674 C C . ILE A 1 90 ? -5.759 -10.951 8.964 1.00 92.94 90 ILE A C 1
ATOM 676 O O . ILE A 1 90 ? -6.255 -10.016 9.589 1.00 92.94 90 ILE A O 1
ATOM 680 N N . VAL A 1 91 ? -6.233 -11.342 7.772 1.00 94.31 91 VAL A N 1
ATOM 681 C CA . VAL A 1 91 ? -7.352 -10.678 7.073 1.00 94.31 91 VAL A CA 1
ATOM 682 C C . VAL A 1 91 ? -8.576 -10.547 7.983 1.00 94.31 91 VAL A C 1
ATOM 684 O O . VAL A 1 91 ? -9.098 -9.447 8.170 1.00 94.31 91 VAL A O 1
ATOM 687 N N . GLY A 1 92 ? -9.008 -11.646 8.614 1.00 93.94 92 GLY A N 1
ATOM 688 C CA . GLY A 1 92 ? -10.164 -11.625 9.517 1.00 93.94 92 GLY A CA 1
ATOM 689 C C . GLY A 1 92 ? -9.947 -10.753 10.759 1.00 93.94 92 GLY A C 1
ATOM 690 O O . GLY A 1 92 ? -10.872 -10.086 11.222 1.00 93.94 92 GLY A O 1
ATOM 691 N N . LYS A 1 93 ? -8.713 -10.708 11.276 1.00 94.69 93 LYS A N 1
ATOM 692 C CA . LYS A 1 93 ? -8.352 -9.889 12.443 1.00 94.69 93 LYS A CA 1
ATOM 693 C C . LYS A 1 93 ? -8.381 -8.399 12.109 1.00 94.69 93 LYS A C 1
ATOM 695 O O . LYS A 1 93 ? -8.936 -7.633 12.887 1.00 94.69 93 LYS A O 1
ATOM 700 N N . ILE A 1 94 ? -7.851 -8.002 10.952 1.00 94.19 94 ILE A N 1
ATOM 701 C CA . ILE A 1 94 ? -7.845 -6.606 10.487 1.00 94.19 94 ILE A CA 1
ATOM 702 C C . ILE A 1 94 ? -9.270 -6.112 10.232 1.00 94.19 94 ILE A C 1
ATOM 704 O O . ILE A 1 94 ? -9.625 -5.037 10.714 1.00 94.19 94 ILE A O 1
ATOM 708 N N . LYS A 1 95 ? -10.109 -6.927 9.572 1.00 94.06 95 LYS A N 1
ATOM 709 C CA . LYS A 1 95 ? -11.539 -6.624 9.387 1.00 94.06 95 LYS A CA 1
ATOM 710 C C . LYS A 1 95 ? -12.240 -6.409 10.732 1.00 94.06 95 LYS A C 1
ATOM 712 O O . LYS A 1 95 ? -12.907 -5.400 10.924 1.00 94.06 95 LYS A O 1
ATOM 717 N N . LYS A 1 96 ? -12.050 -7.329 11.687 1.00 94.81 96 LYS A N 1
ATOM 718 C CA . LYS A 1 96 ? -12.659 -7.242 13.026 1.00 94.81 96 LYS A CA 1
ATOM 719 C C . LYS A 1 96 ? -12.152 -6.046 13.839 1.00 94.81 96 LYS A C 1
ATOM 721 O O . LYS A 1 96 ? -12.917 -5.479 14.609 1.00 94.81 96 LYS A O 1
ATOM 726 N N . ALA A 1 97 ? -10.882 -5.680 13.686 1.00 94.38 97 ALA A N 1
ATOM 727 C CA . ALA A 1 97 ? -10.284 -4.536 14.369 1.00 94.38 97 ALA A CA 1
ATOM 728 C C . ALA A 1 97 ? -10.744 -3.179 13.803 1.00 94.38 97 ALA A C 1
ATOM 730 O O . ALA A 1 97 ? -10.484 -2.157 14.428 1.00 94.38 97 ALA A O 1
ATOM 731 N N . GLY A 1 98 ? -11.420 -3.157 12.646 1.00 93.44 98 GLY A N 1
ATOM 732 C CA . GLY A 1 98 ? -11.924 -1.923 12.043 1.00 93.44 98 GLY A CA 1
ATOM 733 C C . GLY A 1 98 ? -10.820 -1.019 11.495 1.00 93.44 98 GLY A C 1
ATOM 734 O O . GLY A 1 98 ? -10.963 0.198 11.531 1.00 93.44 98 GLY A O 1
ATOM 735 N N . VAL A 1 99 ? -9.716 -1.597 11.009 1.00 94.56 99 VAL A N 1
ATOM 736 C CA . VAL A 1 99 ? -8.588 -0.837 10.447 1.00 94.56 99 VAL A CA 1
ATOM 737 C C . VAL A 1 99 ? -9.031 -0.085 9.191 1.00 94.56 99 VAL A C 1
ATOM 739 O O . VAL A 1 99 ? -9.263 -0.690 8.144 1.00 94.56 99 VAL A O 1
ATOM 742 N N . GLY A 1 100 ? -9.115 1.243 9.277 1.00 92.94 100 GLY A N 1
ATOM 743 C CA . GLY A 1 100 ? -9.598 2.074 8.172 1.00 92.94 100 GLY A CA 1
ATOM 744 C C . GLY A 1 100 ? -8.553 2.409 7.102 1.00 92.94 100 GLY A C 1
ATOM 745 O O . GLY A 1 100 ? -8.918 2.765 5.981 1.00 92.94 100 GLY A O 1
ATOM 746 N N . MET A 1 101 ? -7.257 2.299 7.410 1.00 94.88 101 MET A N 1
ATOM 747 C CA . MET A 1 101 ? -6.170 2.661 6.492 1.00 94.88 101 MET A CA 1
ATOM 748 C C . MET A 1 101 ? -4.924 1.801 6.721 1.00 94.88 101 MET A C 1
ATOM 750 O O . MET A 1 101 ? -4.602 1.461 7.856 1.00 94.88 101 MET A O 1
ATOM 754 N N . ILE A 1 102 ? -4.193 1.473 5.657 1.00 94.19 102 ILE A N 1
ATOM 755 C CA . ILE A 1 102 ? -2.940 0.712 5.752 1.00 94.19 102 ILE A CA 1
ATOM 756 C C . ILE A 1 102 ? -1.851 1.433 4.969 1.00 94.19 102 ILE A C 1
ATOM 758 O O . ILE A 1 102 ? -1.999 1.646 3.769 1.00 94.19 102 ILE A O 1
ATOM 762 N N . ARG A 1 103 ? -0.736 1.762 5.624 1.00 93.81 103 ARG A N 1
ATOM 763 C CA . ARG A 1 103 ? 0.437 2.382 4.993 1.00 93.81 103 ARG A CA 1
ATOM 764 C C . ARG A 1 103 ? 1.372 1.352 4.350 1.00 93.81 103 ARG A C 1
ATOM 766 O O . ARG A 1 103 ? 1.703 0.361 4.995 1.00 93.81 103 ARG A O 1
ATOM 773 N N . TYR A 1 104 ? 1.856 1.656 3.144 1.00 93.44 104 TYR A N 1
ATOM 774 C CA . TYR A 1 104 ? 2.844 0.909 2.346 1.00 93.44 104 TYR A CA 1
ATOM 775 C C . TYR A 1 104 ? 3.834 1.883 1.676 1.00 93.44 104 TYR A C 1
ATOM 777 O O . TYR A 1 104 ? 3.463 3.036 1.445 1.00 93.44 104 TYR A O 1
ATOM 785 N N . PRO A 1 105 ? 5.088 1.505 1.357 1.00 88.75 105 PRO A N 1
ATOM 786 C CA . PRO A 1 105 ? 5.764 0.217 1.585 1.00 88.75 105 PRO A CA 1
ATOM 787 C C . PRO A 1 105 ? 6.472 0.087 2.946 1.00 88.75 105 PRO A C 1
ATOM 789 O O . PRO A 1 105 ? 7.207 -0.868 3.174 1.00 88.75 105 PRO A O 1
ATOM 792 N N . GLY A 1 106 ? 6.215 1.031 3.861 1.00 81.12 106 GLY A N 1
ATOM 793 C CA . GLY A 1 106 ? 6.498 0.927 5.298 1.00 81.12 106 GLY A CA 1
ATOM 794 C C . GLY A 1 106 ? 7.929 1.272 5.754 1.00 81.12 106 GLY A C 1
ATOM 795 O O . GLY A 1 106 ? 8.912 0.754 5.240 1.00 81.12 106 GLY A O 1
ATOM 796 N N . GLY A 1 107 ? 8.022 2.094 6.813 1.00 77.81 107 GLY A N 1
ATOM 797 C CA . GLY A 1 107 ? 9.249 2.374 7.586 1.00 77.81 107 GLY A CA 1
ATOM 798 C C . GLY A 1 107 ? 10.341 3.172 6.860 1.00 77.81 107 GLY A C 1
ATOM 799 O O . GLY A 1 107 ? 10.114 3.701 5.788 1.00 77.81 107 GLY A O 1
ATOM 800 N N . THR A 1 108 ? 11.537 3.257 7.450 1.00 83.69 108 THR A N 1
ATOM 801 C CA . THR A 1 108 ? 12.749 3.817 6.804 1.00 83.69 108 THR A CA 1
ATOM 802 C C . THR A 1 108 ? 13.131 3.049 5.531 1.00 83.69 108 THR A C 1
ATOM 804 O O . THR A 1 108 ? 13.669 3.614 4.584 1.00 83.69 108 THR A O 1
ATOM 807 N N . SER A 1 109 ? 12.784 1.764 5.498 1.00 82.81 109 SER A N 1
ATOM 808 C CA . SER A 1 109 ? 12.999 0.791 4.425 1.00 82.81 109 SER A CA 1
ATOM 809 C C . SER A 1 109 ? 12.442 1.208 3.069 1.00 82.81 109 SER A C 1
ATOM 811 O O . SER A 1 109 ? 12.910 0.741 2.036 1.00 82.81 109 SER A O 1
ATOM 813 N N . SER A 1 110 ? 11.420 2.061 3.055 1.00 85.06 110 SER A N 1
ATOM 814 C CA . SER A 1 110 ? 10.801 2.557 1.829 1.00 85.06 110 SER A CA 1
ATOM 815 C C . SER A 1 110 ? 11.629 3.593 1.094 1.00 85.06 110 SER A C 1
ATOM 817 O O . SER A 1 110 ? 11.367 3.842 -0.074 1.00 85.06 110 SER A O 1
ATOM 819 N N . ASN A 1 111 ? 12.572 4.250 1.774 1.00 86.75 111 ASN A N 1
ATOM 820 C CA . ASN A 1 111 ? 13.304 5.374 1.196 1.00 86.75 111 ASN A CA 1
ATOM 821 C C . ASN A 1 111 ? 14.148 4.947 -0.007 1.00 86.75 111 ASN A C 1
ATOM 823 O O . ASN A 1 111 ? 14.388 5.777 -0.878 1.00 86.75 111 ASN A O 1
ATOM 827 N N . LEU A 1 112 ? 14.558 3.673 -0.034 1.00 88.81 112 LEU A N 1
ATOM 828 C CA . LEU A 1 112 ? 15.316 3.050 -1.117 1.00 88.81 112 LEU A CA 1
ATOM 829 C C . LEU A 1 112 ? 14.495 2.047 -1.942 1.00 88.81 112 LEU A C 1
ATOM 831 O O . LEU A 1 112 ? 15.047 1.379 -2.814 1.00 88.81 112 LEU A O 1
ATOM 835 N N . PHE A 1 113 ? 13.194 1.911 -1.673 1.00 91.44 113 PHE A N 1
ATOM 836 C CA . PHE A 1 113 ? 12.364 0.910 -2.336 1.00 91.44 113 PHE A CA 1
ATOM 837 C C . PHE A 1 113 ? 12.187 1.234 -3.823 1.00 91.44 113 PHE A C 1
ATOM 839 O O . PHE A 1 113 ? 11.623 2.267 -4.175 1.00 91.44 113 PHE A O 1
ATOM 846 N N . ASN A 1 114 ? 12.611 0.325 -4.698 1.00 92.50 114 ASN A N 1
ATOM 847 C CA . ASN A 1 114 ? 12.366 0.413 -6.129 1.00 92.50 114 ASN A CA 1
ATOM 848 C C . ASN A 1 114 ? 11.086 -0.354 -6.478 1.00 92.50 114 ASN A C 1
ATOM 850 O O . ASN A 1 114 ? 11.074 -1.578 -6.636 1.00 92.50 114 ASN A O 1
ATOM 854 N N . TRP A 1 115 ? 9.997 0.390 -6.642 1.00 91.94 115 TRP A N 1
ATOM 855 C CA . TRP A 1 115 ? 8.693 -0.184 -6.947 1.00 91.94 115 TRP A CA 1
ATOM 856 C C . TRP A 1 115 ? 8.637 -0.899 -8.302 1.00 91.94 115 TRP A C 1
ATOM 858 O O . TRP A 1 115 ? 7.930 -1.897 -8.427 1.00 91.94 115 TRP A O 1
ATOM 868 N N . ARG A 1 116 ? 9.403 -0.446 -9.308 1.00 91.81 116 ARG A N 1
ATOM 869 C CA . ARG A 1 116 ? 9.423 -1.071 -10.644 1.00 91.81 116 ARG A CA 1
ATOM 870 C C . ARG A 1 116 ? 10.049 -2.460 -10.613 1.00 91.81 116 ARG A C 1
ATOM 872 O O . ARG A 1 116 ? 9.660 -3.325 -11.385 1.00 91.81 116 ARG A O 1
ATOM 879 N N . ALA A 1 117 ? 10.981 -2.687 -9.690 1.00 91.50 117 ALA A N 1
ATOM 880 C CA . ALA A 1 117 ? 11.562 -4.005 -9.449 1.00 91.50 117 ALA A CA 1
ATOM 881 C C . ALA A 1 117 ? 10.622 -4.942 -8.660 1.00 91.50 117 ALA A C 1
ATOM 883 O O . ALA A 1 117 ? 10.933 -6.119 -8.485 1.00 91.50 117 ALA A O 1
ATOM 884 N N . ALA A 1 118 ? 9.485 -4.428 -8.181 1.00 92.19 118 ALA A N 1
ATOM 885 C CA . ALA A 1 118 ? 8.491 -5.157 -7.402 1.00 92.19 118 ALA A CA 1
ATOM 886 C C . ALA A 1 118 ? 7.144 -5.322 -8.137 1.00 92.19 118 ALA A C 1
ATOM 888 O O . ALA A 1 118 ? 6.167 -5.714 -7.508 1.00 92.19 118 ALA A O 1
ATOM 889 N N . VAL A 1 119 ? 7.068 -5.031 -9.441 1.00 91.75 119 VAL A N 1
ATOM 890 C CA . VAL A 1 119 ? 5.893 -5.307 -10.295 1.00 91.75 119 VAL A CA 1
ATOM 891 C C . VAL A 1 119 ? 6.216 -6.399 -11.309 1.00 91.75 119 VAL A C 1
ATOM 893 O O . VAL A 1 119 ? 7.380 -6.706 -11.551 1.00 91.75 119 VAL A O 1
ATOM 896 N N . GLY A 1 120 ? 5.189 -6.989 -11.918 1.00 88.75 120 GLY A N 1
ATOM 897 C CA . GLY A 1 120 ? 5.366 -8.070 -12.893 1.00 88.75 120 GLY A CA 1
ATOM 898 C C . GLY A 1 120 ? 5.317 -9.465 -12.276 1.00 88.75 120 GLY A C 1
ATOM 899 O O . GLY A 1 120 ? 5.046 -9.599 -11.080 1.00 88.75 120 GLY A O 1
ATOM 900 N N . PRO A 1 121 ? 5.550 -10.516 -13.074 1.00 88.94 121 PRO A N 1
ATOM 901 C CA . PRO A 1 121 ? 5.582 -11.888 -12.579 1.00 88.94 121 PRO A CA 1
ATOM 902 C C . PRO A 1 121 ? 6.637 -12.064 -11.483 1.00 88.94 121 PRO A C 1
ATOM 904 O O . PRO A 1 121 ? 7.746 -11.542 -11.605 1.00 88.94 121 PRO A O 1
ATOM 907 N N . GLN A 1 122 ? 6.303 -12.786 -10.414 1.00 87.19 122 GLN A N 1
ATOM 908 C CA . GLN A 1 122 ? 7.144 -12.937 -9.217 1.00 87.19 122 GLN A CA 1
ATOM 909 C C . GLN A 1 122 ? 8.536 -13.493 -9.549 1.00 87.19 122 GLN A C 1
ATOM 911 O O . GLN A 1 122 ? 9.539 -13.022 -9.025 1.00 87.19 122 GLN A O 1
ATOM 916 N N . GLU A 1 123 ? 8.601 -14.439 -10.480 1.00 87.81 123 GLU A N 1
ATOM 917 C CA . GLU A 1 123 ? 9.817 -15.074 -10.982 1.00 87.81 123 GLU A CA 1
ATOM 918 C C . GLU A 1 123 ? 10.759 -14.116 -11.723 1.00 87.81 123 GLU A C 1
ATOM 920 O O . GLU A 1 123 ? 11.954 -14.382 -11.823 1.00 87.81 123 GLU A O 1
ATOM 925 N N . SER A 1 124 ? 10.233 -12.998 -12.230 1.00 88.31 124 SER A N 1
ATOM 926 C CA . SER A 1 124 ? 11.026 -11.960 -12.898 1.00 88.31 124 SER A CA 1
ATOM 927 C C . SER A 1 124 ? 11.545 -10.892 -11.932 1.00 88.31 124 SER A C 1
ATOM 929 O O . SER A 1 124 ? 12.391 -10.078 -12.308 1.00 88.31 124 SER A O 1
ATOM 931 N N . ARG A 1 125 ? 11.052 -10.881 -10.686 1.00 90.81 125 ARG A N 1
ATOM 93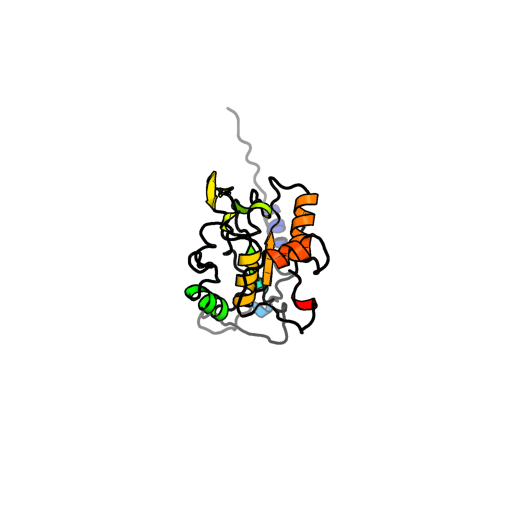2 C CA . ARG A 1 125 ? 11.412 -9.875 -9.688 1.00 90.81 125 ARG A CA 1
ATOM 933 C C . ARG A 1 125 ? 12.727 -10.253 -9.015 1.00 90.81 125 ARG A C 1
ATOM 935 O O . ARG A 1 125 ? 12.910 -11.365 -8.526 1.00 90.81 125 ARG A O 1
ATOM 942 N N . GLY A 1 126 ? 13.646 -9.295 -8.971 1.00 86.25 126 GLY A N 1
ATOM 943 C CA . GLY A 1 126 ? 14.936 -9.449 -8.308 1.00 86.25 126 GLY A CA 1
ATOM 944 C C . GLY A 1 126 ? 14.877 -9.196 -6.801 1.00 86.25 126 GLY A C 1
ATOM 945 O O . GLY A 1 126 ? 13.834 -8.883 -6.215 1.00 86.25 126 GLY A O 1
ATOM 946 N N . ARG A 1 127 ? 16.047 -9.280 -6.168 1.00 90.62 127 ARG A N 1
ATOM 947 C CA . ARG A 1 127 ? 16.239 -8.877 -4.773 1.00 90.62 127 ARG A CA 1
ATOM 948 C C . ARG A 1 127 ? 16.632 -7.402 -4.704 1.00 90.62 127 ARG A C 1
ATOM 950 O O . ARG A 1 127 ? 17.322 -6.902 -5.589 1.00 90.62 127 ARG A O 1
ATOM 957 N N . GLN A 1 128 ? 16.205 -6.723 -3.650 1.00 90.56 128 GLN A N 1
ATOM 958 C CA . GLN A 1 128 ? 16.491 -5.315 -3.381 1.00 90.56 128 GLN A CA 1
ATOM 959 C C . GLN A 1 128 ? 17.165 -5.162 -2.020 1.00 90.56 128 GLN A C 1
ATOM 961 O O . GLN A 1 128 ? 17.002 -6.007 -1.145 1.00 90.56 128 GLN A O 1
ATOM 966 N N . VAL A 1 129 ? 17.910 -4.077 -1.830 1.00 88.12 129 VAL A N 1
ATOM 967 C CA . VAL A 1 129 ? 18.535 -3.764 -0.541 1.00 88.12 129 VAL A CA 1
ATOM 968 C C . VAL A 1 129 ? 17.543 -3.001 0.331 1.00 88.12 129 VAL A C 1
ATOM 970 O O . VAL A 1 129 ? 17.021 -1.957 -0.058 1.00 88.12 129 VAL A O 1
ATOM 973 N N . GLU A 1 130 ? 17.277 -3.527 1.519 1.00 86.50 130 GLU A N 1
ATOM 974 C CA . GLU A 1 130 ? 16.426 -2.903 2.517 1.00 86.50 130 GLU A CA 1
ATOM 975 C C . GLU A 1 130 ? 17.146 -1.698 3.149 1.00 86.50 130 GLU A C 1
ATOM 977 O O . GLU A 1 130 ? 18.307 -1.767 3.549 1.00 86.50 130 GLU A O 1
ATOM 982 N N . GLY A 1 131 ? 16.463 -0.549 3.195 1.00 79.38 131 GLY A N 1
ATOM 983 C CA . GLY A 1 131 ? 17.094 0.737 3.509 1.00 79.38 131 GLY A CA 1
ATOM 984 C C . GLY A 1 131 ? 17.421 1.015 4.979 1.00 79.38 131 GLY A C 1
ATOM 985 O O . GLY A 1 131 ? 17.915 2.103 5.271 1.00 79.38 131 GLY A O 1
ATOM 986 N N . LYS A 1 132 ? 17.135 0.105 5.916 1.00 81.69 132 LYS A N 1
ATOM 987 C CA . LYS A 1 132 ? 17.405 0.281 7.351 1.00 81.69 132 LYS A CA 1
ATOM 988 C C . LYS A 1 132 ? 18.558 -0.598 7.840 1.00 81.69 132 LYS A C 1
ATOM 990 O O . LYS A 1 132 ? 19.392 -0.125 8.604 1.00 81.69 132 LYS A O 1
ATOM 995 N N . GLN A 1 133 ? 18.564 -1.866 7.458 1.00 81.62 133 GLN A N 1
ATOM 996 C CA . GLN A 1 133 ? 19.535 -2.891 7.815 1.00 81.62 133 GLN A CA 1
ATOM 997 C C . GLN A 1 133 ? 20.575 -3.128 6.713 1.00 81.62 133 GLN A C 1
ATOM 999 O O . GLN A 1 133 ? 21.669 -3.592 7.019 1.00 81.62 133 GLN A O 1
ATOM 1004 N N . GLY A 1 134 ? 20.269 -2.793 5.455 1.00 82.81 134 GLY A N 1
ATOM 1005 C CA . GLY A 1 134 ? 21.144 -3.091 4.316 1.00 82.81 134 GLY A CA 1
ATOM 1006 C C . GLY A 1 134 ? 21.054 -4.543 3.839 1.00 82.81 134 GLY A C 1
ATOM 1007 O O . GLY A 1 134 ? 21.854 -4.971 3.007 1.00 82.81 134 GLY A O 1
ATOM 1008 N N . ASP A 1 135 ? 20.083 -5.303 4.345 1.00 85.62 135 ASP A N 1
ATOM 1009 C CA . ASP A 1 135 ? 19.873 -6.690 3.955 1.00 85.62 135 ASP A CA 1
ATOM 1010 C C . ASP A 1 135 ? 19.317 -6.778 2.536 1.00 85.62 135 ASP A C 1
ATOM 1012 O O . ASP A 1 135 ? 18.500 -5.967 2.103 1.00 85.62 135 ASP A O 1
ATOM 1016 N N . THR A 1 136 ? 19.727 -7.806 1.801 1.00 88.81 136 THR A N 1
ATOM 1017 C CA . THR A 1 136 ? 19.145 -8.099 0.489 1.00 88.81 136 THR A CA 1
ATOM 1018 C C . THR A 1 136 ? 17.867 -8.917 0.672 1.00 88.81 136 THR A C 1
ATOM 1020 O O . THR A 1 136 ? 17.918 -10.034 1.190 1.00 88.81 136 THR A O 1
ATOM 1023 N N . VAL A 1 137 ? 16.723 -8.404 0.221 1.00 88.94 137 VAL A N 1
ATOM 1024 C CA . VAL A 1 137 ? 15.404 -9.026 0.399 1.00 88.94 137 VAL A CA 1
ATOM 1025 C C . VAL A 1 137 ? 14.675 -9.182 -0.931 1.00 88.94 137 VAL A C 1
ATOM 1027 O O . VAL A 1 137 ? 14.802 -8.354 -1.831 1.00 88.94 137 VAL A O 1
ATOM 1030 N N . ASP A 1 138 ? 13.916 -10.264 -1.069 1.00 87.88 138 ASP A N 1
ATOM 1031 C CA . ASP A 1 138 ? 13.158 -10.553 -2.283 1.00 87.88 138 ASP A CA 1
ATOM 1032 C C . ASP A 1 138 ? 11.985 -9.573 -2.444 1.00 87.88 138 ASP A C 1
ATOM 1034 O O . ASP A 1 138 ? 11.242 -9.313 -1.495 1.00 87.88 138 ASP A O 1
ATOM 1038 N N . SER A 1 139 ? 11.762 -9.081 -3.664 1.00 88.50 139 SER A N 1
ATOM 1039 C CA . SER A 1 139 ? 10.713 -8.092 -3.982 1.00 88.50 139 SER A CA 1
ATOM 1040 C C . SER A 1 139 ? 9.326 -8.726 -4.159 1.00 88.50 139 SER A C 1
ATOM 1042 O O . SER A 1 139 ? 8.600 -8.427 -5.110 1.00 88.50 139 SER A O 1
ATOM 1044 N N . ARG A 1 140 ? 8.967 -9.653 -3.265 1.00 87.25 140 ARG A N 1
ATOM 1045 C CA . ARG A 1 140 ? 7.764 -10.484 -3.413 1.00 87.25 140 ARG A CA 1
ATOM 1046 C C . ARG A 1 140 ? 6.480 -9.741 -3.067 1.00 87.25 140 ARG A C 1
ATOM 1048 O O . ARG A 1 140 ? 5.456 -9.974 -3.698 1.00 87.25 140 ARG A O 1
ATOM 1055 N N . PHE A 1 141 ? 6.516 -8.837 -2.090 1.00 92.00 141 PHE A N 1
ATOM 1056 C CA . PHE A 1 141 ? 5.341 -8.057 -1.704 1.00 92.00 141 PHE A CA 1
ATOM 1057 C C . PHE A 1 141 ? 5.360 -6.672 -2.357 1.00 92.00 141 PHE A C 1
ATOM 1059 O O . PHE A 1 141 ? 5.849 -5.675 -1.813 1.00 92.00 141 PHE A O 1
ATOM 1066 N N . GLY A 1 142 ? 4.839 -6.644 -3.577 1.00 93.50 142 GLY A N 1
ATOM 1067 C CA . GLY A 1 142 ? 4.811 -5.484 -4.438 1.00 93.50 142 GLY A CA 1
ATOM 1068 C C . GLY A 1 142 ? 3.518 -4.669 -4.359 1.00 93.50 142 GLY A C 1
ATOM 1069 O O . GLY A 1 142 ? 2.660 -4.881 -3.494 1.00 93.50 142 GLY A O 1
ATOM 1070 N N . PRO A 1 143 ? 3.367 -3.719 -5.291 1.00 93.75 143 PRO A N 1
ATOM 1071 C CA . PRO A 1 143 ? 2.225 -2.809 -5.349 1.00 93.75 143 PRO A CA 1
ATOM 1072 C C . PRO A 1 143 ? 0.905 -3.552 -5.585 1.00 93.75 143 PRO A C 1
ATOM 1074 O O . PRO A 1 143 ? -0.125 -3.212 -5.000 1.00 93.75 143 PRO A O 1
ATOM 1077 N N . ASP A 1 144 ? 0.945 -4.586 -6.425 1.00 93.00 144 ASP A N 1
ATOM 1078 C CA . ASP A 1 144 ? -0.229 -5.362 -6.818 1.00 93.00 144 ASP A CA 1
ATOM 1079 C C . ASP A 1 144 ? -0.705 -6.255 -5.667 1.00 93.00 144 ASP A C 1
ATOM 1081 O O . ASP A 1 144 ? -1.901 -6.298 -5.366 1.00 93.00 144 ASP A O 1
ATOM 1085 N N . GLU A 1 145 ? 0.230 -6.898 -4.960 1.00 93.94 145 GLU A N 1
ATOM 1086 C CA . GLU A 1 145 ? -0.058 -7.687 -3.760 1.00 93.94 145 GLU A CA 1
ATOM 1087 C C . GLU A 1 145 ? -0.621 -6.809 -2.635 1.00 93.94 145 GLU A C 1
ATOM 1089 O O . GLU A 1 145 ? -1.622 -7.158 -2.000 1.00 93.94 145 GLU A O 1
ATOM 1094 N N . TYR A 1 146 ? -0.047 -5.620 -2.440 1.00 94.94 146 TYR A N 1
ATOM 1095 C CA . TYR A 1 146 ? -0.563 -4.637 -1.494 1.00 94.94 146 TYR A CA 1
ATOM 1096 C C . TYR A 1 146 ? -2.000 -4.215 -1.820 1.00 94.94 146 TYR A C 1
ATOM 1098 O O . TYR A 1 146 ? -2.866 -4.231 -0.940 1.00 94.94 146 TYR A O 1
ATOM 1106 N N . MET A 1 147 ? -2.293 -3.889 -3.080 1.00 94.25 147 MET A N 1
ATOM 1107 C CA . MET A 1 147 ? -3.646 -3.502 -3.481 1.00 94.25 147 MET A CA 1
ATOM 1108 C C . MET A 1 147 ? -4.641 -4.657 -3.361 1.00 94.25 147 MET A C 1
ATOM 1110 O O . MET A 1 147 ? -5.781 -4.428 -2.952 1.00 94.25 147 MET A O 1
ATOM 1114 N N . ALA A 1 148 ? -4.229 -5.890 -3.667 1.00 93.62 148 ALA A N 1
ATOM 1115 C CA . ALA A 1 148 ? -5.051 -7.076 -3.442 1.00 93.62 148 ALA A CA 1
ATOM 1116 C C . ALA A 1 148 ? -5.385 -7.246 -1.952 1.00 93.62 148 ALA A C 1
ATOM 1118 O O . ALA A 1 148 ? -6.547 -7.452 -1.599 1.00 93.62 148 ALA A O 1
ATOM 1119 N N . PHE A 1 149 ? -4.395 -7.078 -1.073 1.00 95.00 149 PHE A N 1
ATOM 1120 C CA . PHE A 1 149 ? -4.585 -7.160 0.371 1.00 95.00 149 PHE A CA 1
ATOM 1121 C C . PHE A 1 149 ? -5.529 -6.081 0.908 1.00 95.00 149 PHE A C 1
ATOM 1123 O O . PHE A 1 149 ? -6.482 -6.389 1.622 1.00 95.00 149 PHE A O 1
ATOM 1130 N N . VAL A 1 150 ? -5.285 -4.816 0.556 1.00 94.56 150 VAL A N 1
ATOM 1131 C CA . VAL A 1 150 ? -6.080 -3.676 1.033 1.00 94.56 150 VAL A CA 1
ATOM 1132 C C . VAL A 1 150 ? -7.541 -3.797 0.600 1.00 94.56 150 VAL A C 1
ATOM 1134 O O . VAL A 1 150 ? -8.439 -3.541 1.404 1.00 94.56 150 VAL A O 1
ATOM 1137 N N . ARG A 1 151 ? -7.786 -4.253 -0.636 1.00 93.56 151 ARG A N 1
ATOM 1138 C CA . ARG A 1 151 ? -9.139 -4.552 -1.131 1.00 93.56 151 ARG A CA 1
ATOM 1139 C C . ARG A 1 151 ? -9.793 -5.673 -0.344 1.00 93.56 151 ARG A C 1
ATOM 1141 O O . ARG A 1 151 ? -10.945 -5.533 0.050 1.00 93.56 151 ARG A O 1
ATOM 1148 N N . GLU A 1 152 ? -9.058 -6.755 -0.100 1.00 94.88 152 GLU A N 1
ATOM 1149 C CA . GLU A 1 152 ? -9.577 -7.903 0.635 1.00 94.88 152 GLU A CA 1
ATOM 1150 C C . GLU A 1 152 ? -10.018 -7.502 2.044 1.00 94.88 152 GLU A C 1
ATOM 1152 O O . GLU A 1 152 ? -11.103 -7.889 2.464 1.00 94.88 152 GLU A O 1
ATOM 1157 N N . VAL A 1 153 ? -9.234 -6.693 2.765 1.00 94.62 153 VAL A N 1
ATOM 1158 C CA . VAL A 1 153 ? -9.576 -6.252 4.131 1.00 94.62 153 VAL A CA 1
ATOM 1159 C C . VAL A 1 153 ? -10.548 -5.071 4.191 1.00 94.62 153 VAL A C 1
ATOM 1161 O O . VAL A 1 153 ? -11.069 -4.788 5.266 1.00 94.62 153 VAL A O 1
ATOM 1164 N N . GLY A 1 154 ? -10.820 -4.405 3.065 1.00 93.44 154 GLY A N 1
ATOM 1165 C CA . GLY A 1 154 ? -11.703 -3.237 3.004 1.00 93.44 154 GLY A CA 1
ATOM 1166 C C . GLY A 1 154 ? -11.102 -1.962 3.608 1.00 93.44 154 GLY A C 1
ATOM 1167 O O . GLY A 1 154 ? -11.846 -1.090 4.051 1.00 93.44 154 GLY A O 1
ATOM 1168 N N . ALA A 1 155 ? -9.772 -1.851 3.647 1.00 93.62 155 ALA A N 1
ATOM 1169 C CA . ALA A 1 155 ? -9.083 -0.661 4.141 1.00 93.62 155 ALA A CA 1
ATOM 1170 C C . ALA A 1 155 ? -8.828 0.348 3.010 1.00 93.62 155 ALA A C 1
ATOM 1172 O O . ALA A 1 155 ? -8.919 0.032 1.824 1.00 93.62 155 ALA A O 1
ATOM 1173 N N . THR A 1 156 ? -8.460 1.576 3.374 1.00 94.50 156 THR A N 1
ATOM 1174 C CA . THR A 1 156 ? -7.973 2.574 2.413 1.00 94.50 156 THR A CA 1
ATOM 1175 C C . THR A 1 156 ? -6.455 2.465 2.253 1.00 94.50 156 THR A C 1
ATOM 1177 O O . THR A 1 156 ? -5.743 2.394 3.262 1.00 94.50 156 THR A O 1
ATOM 1180 N N . PRO A 1 157 ? -5.924 2.459 1.018 1.00 94.19 157 PRO A N 1
ATOM 1181 C CA . PRO A 1 157 ? -4.487 2.427 0.818 1.00 94.19 157 PRO A CA 1
ATOM 1182 C C . PRO A 1 157 ? -3.855 3.793 1.114 1.00 94.19 157 PRO A C 1
ATOM 1184 O O . PRO A 1 157 ? -4.359 4.824 0.673 1.00 94.19 157 PRO A O 1
ATOM 1187 N N . GLN A 1 158 ? -2.716 3.793 1.803 1.00 92.69 158 GLN A N 1
ATOM 1188 C CA . GLN A 1 158 ? -1.824 4.940 1.932 1.00 92.69 158 GLN A CA 1
ATOM 1189 C C . GLN A 1 158 ? -0.450 4.557 1.384 1.00 92.69 158 GLN A C 1
ATOM 1191 O O . GLN A 1 158 ? 0.238 3.698 1.935 1.00 92.69 158 GLN A O 1
ATOM 1196 N N . ILE A 1 159 ? -0.042 5.230 0.313 1.00 91.31 159 ILE A N 1
ATOM 1197 C CA . ILE A 1 159 ? 1.245 5.013 -0.341 1.00 91.31 159 ILE A CA 1
ATOM 1198 C C . ILE A 1 159 ? 2.220 6.102 0.082 1.00 91.31 159 ILE A C 1
ATOM 1200 O O . ILE A 1 159 ? 1.880 7.282 0.129 1.00 91.31 159 ILE A O 1
ATOM 1204 N N . MET A 1 160 ? 3.449 5.695 0.348 1.00 89.88 160 MET A N 1
ATOM 1205 C CA . MET A 1 160 ? 4.592 6.578 0.502 1.00 89.88 160 MET A CA 1
ATOM 1206 C C . MET A 1 160 ? 5.478 6.476 -0.736 1.00 89.88 160 MET A C 1
ATOM 1208 O O . MET A 1 160 ? 5.777 5.377 -1.205 1.00 89.88 160 MET A O 1
ATOM 1212 N N . ALA A 1 161 ? 5.897 7.630 -1.246 1.00 87.44 161 ALA A N 1
ATOM 1213 C CA . ALA A 1 161 ? 6.881 7.713 -2.310 1.00 87.44 161 ALA A CA 1
ATOM 1214 C C . ALA A 1 161 ? 8.297 7.546 -1.725 1.00 87.44 161 ALA A C 1
ATOM 1216 O O . ALA A 1 161 ? 8.606 8.192 -0.716 1.00 87.44 161 ALA A O 1
ATOM 1217 N N . PRO A 1 162 ? 9.156 6.701 -2.319 1.00 86.81 162 PRO A N 1
ATOM 1218 C CA . PRO A 1 162 ? 10.580 6.704 -2.006 1.00 86.81 162 PRO A CA 1
ATOM 1219 C C . PRO A 1 162 ? 11.152 8.082 -2.345 1.00 86.81 162 PRO A C 1
ATOM 1221 O O . PRO A 1 162 ? 10.886 8.605 -3.424 1.00 86.81 162 PRO A O 1
ATOM 1224 N N . PHE A 1 163 ? 11.905 8.688 -1.429 1.00 83.25 163 PHE A N 1
ATOM 1225 C CA . PHE A 1 163 ? 12.466 10.027 -1.649 1.00 83.25 163 PHE A CA 1
ATOM 1226 C C . PHE A 1 163 ? 13.996 10.040 -1.719 1.00 83.25 163 PHE A C 1
ATOM 1228 O O . PHE A 1 163 ? 14.566 11.018 -2.188 1.00 83.25 163 PHE A O 1
ATOM 1235 N N . ALA A 1 164 ? 14.677 8.995 -1.232 1.00 86.19 164 ALA A N 1
ATOM 1236 C CA . ALA A 1 164 ? 16.134 9.028 -1.110 1.00 86.19 164 ALA A CA 1
ATOM 1237 C C . ALA A 1 164 ? 16.855 8.615 -2.401 1.00 86.19 164 ALA A C 1
ATOM 1239 O O . ALA A 1 164 ? 17.980 9.050 -2.625 1.00 86.19 164 ALA A O 1
ATOM 1240 N N . ASN A 1 165 ? 16.228 7.789 -3.243 1.00 83.81 165 ASN A N 1
ATOM 1241 C CA . ASN A 1 165 ? 16.825 7.275 -4.480 1.00 83.81 165 ASN A CA 1
ATOM 1242 C C . ASN A 1 165 ? 15.917 7.387 -5.714 1.00 83.81 165 ASN A C 1
ATOM 1244 O O . ASN A 1 165 ? 16.219 6.763 -6.725 1.00 83.81 165 ASN A O 1
ATOM 1248 N N . SER A 1 166 ? 14.807 8.123 -5.625 1.00 89.31 166 SER A N 1
ATOM 1249 C CA . SER A 1 166 ? 13.872 8.307 -6.738 1.00 89.31 166 SER A CA 1
ATOM 1250 C C . SER A 1 166 ? 13.860 9.753 -7.209 1.00 89.31 166 SER A C 1
ATOM 1252 O O . SER A 1 166 ? 13.881 10.691 -6.412 1.00 89.31 166 SER A O 1
ATOM 1254 N N . THR A 1 167 ? 13.796 9.925 -8.520 1.00 93.44 167 THR A N 1
ATOM 1255 C CA . THR A 1 167 ? 13.574 11.214 -9.172 1.00 93.44 167 THR A CA 1
ATOM 1256 C C . THR A 1 167 ? 12.085 11.592 -9.151 1.00 93.44 167 THR A C 1
ATOM 1258 O O . THR A 1 167 ? 11.223 10.721 -8.985 1.00 93.44 167 THR A O 1
ATOM 1261 N N . PRO A 1 168 ? 11.740 12.878 -9.350 1.00 93.75 168 PRO A N 1
ATOM 1262 C CA . PRO A 1 168 ? 10.345 13.305 -9.462 1.00 93.75 168 PRO A CA 1
ATOM 1263 C C . PRO A 1 168 ? 9.550 12.542 -10.531 1.00 93.75 168 PRO A C 1
ATOM 1265 O O . PRO A 1 168 ? 8.410 12.161 -10.271 1.00 93.75 168 PRO A O 1
ATOM 1268 N N . ASP A 1 169 ? 10.156 12.256 -11.686 1.00 94.69 169 ASP A N 1
ATOM 1269 C CA . ASP A 1 169 ? 9.510 11.501 -12.769 1.00 94.69 169 ASP A CA 1
ATOM 1270 C C . ASP A 1 169 ? 9.205 10.060 -12.348 1.00 94.69 169 ASP A C 1
ATOM 1272 O O . ASP A 1 169 ? 8.139 9.525 -12.643 1.00 94.69 169 ASP A O 1
ATOM 1276 N N . GLU A 1 170 ? 10.089 9.433 -11.570 1.00 93.06 170 GLU A N 1
ATOM 1277 C CA . GLU A 1 170 ? 9.848 8.083 -11.058 1.00 93.06 170 GLU A CA 1
ATOM 1278 C C . GLU A 1 170 ? 8.732 8.019 -10.019 1.00 93.06 170 GLU A C 1
ATOM 1280 O O . GLU A 1 170 ? 8.014 7.018 -9.943 1.00 93.06 170 GLU A O 1
ATOM 1285 N N . ILE A 1 171 ? 8.562 9.090 -9.245 1.00 92.88 171 ILE A N 1
ATOM 1286 C CA . ILE A 1 171 ? 7.435 9.243 -8.326 1.00 92.88 171 ILE A CA 1
ATOM 1287 C C . ILE A 1 171 ? 6.146 9.531 -9.111 1.00 92.88 171 ILE A C 1
ATOM 1289 O O . ILE A 1 171 ? 5.091 8.999 -8.764 1.00 92.88 171 ILE A O 1
ATOM 1293 N N . ALA A 1 172 ? 6.205 10.322 -10.184 1.00 94.19 172 ALA A N 1
ATOM 1294 C CA . ALA A 1 172 ? 5.055 10.564 -11.054 1.00 94.19 172 ALA A CA 1
ATOM 1295 C C . ALA A 1 172 ? 4.582 9.266 -11.728 1.00 94.19 172 ALA A C 1
ATOM 1297 O O . ALA A 1 172 ? 3.388 8.958 -11.703 1.00 94.19 172 ALA A O 1
ATOM 1298 N N . ASP A 1 173 ? 5.514 8.458 -12.232 1.00 94.88 173 ASP A N 1
ATOM 1299 C CA . ASP A 1 173 ? 5.227 7.131 -12.775 1.00 94.88 173 ASP A CA 1
ATOM 1300 C C . ASP A 1 173 ? 4.643 6.192 -11.720 1.00 94.88 173 ASP A C 1
ATOM 1302 O O . ASP A 1 173 ? 3.733 5.424 -12.019 1.00 94.88 173 ASP A O 1
ATOM 1306 N N . TRP A 1 174 ? 5.108 6.272 -10.471 1.00 92.75 174 TRP A N 1
ATOM 1307 C CA . TRP A 1 174 ? 4.547 5.497 -9.367 1.00 92.75 174 TRP A CA 1
ATOM 1308 C C . TRP A 1 174 ? 3.080 5.856 -9.106 1.00 92.75 174 TRP A C 1
ATOM 1310 O O . TRP A 1 174 ? 2.217 4.982 -9.001 1.00 92.75 174 TRP A O 1
ATOM 1320 N N . VAL A 1 175 ? 2.765 7.154 -9.070 1.00 93.31 175 VAL A N 1
ATOM 1321 C CA . VAL A 1 175 ? 1.385 7.647 -8.945 1.00 93.31 175 VAL A CA 1
ATOM 1322 C C . VAL A 1 175 ? 0.539 7.212 -10.144 1.00 93.31 175 VAL A C 1
ATOM 1324 O O . VAL A 1 175 ? -0.607 6.787 -9.956 1.00 93.31 175 VAL A O 1
ATOM 1327 N N . ALA A 1 176 ? 1.090 7.286 -11.358 1.00 94.00 176 ALA A N 1
ATOM 1328 C CA . ALA A 1 176 ? 0.413 6.881 -12.582 1.00 94.00 176 ALA A CA 1
ATOM 1329 C C . ALA A 1 176 ? 0.162 5.368 -12.620 1.00 94.00 176 ALA A C 1
ATOM 1331 O O . ALA A 1 176 ? -0.955 4.956 -12.912 1.00 94.00 176 ALA A O 1
ATOM 1332 N N . TYR A 1 177 ? 1.130 4.536 -12.237 1.00 94.38 177 TYR A N 1
ATOM 1333 C CA . TYR A 1 177 ? 0.956 3.090 -12.094 1.00 94.38 177 TYR A CA 1
ATOM 1334 C C . TYR A 1 177 ? -0.246 2.754 -11.209 1.00 94.38 177 TYR A C 1
ATOM 1336 O O . TYR A 1 177 ? -1.126 1.988 -11.607 1.00 94.38 177 TYR A O 1
ATOM 1344 N N . MET A 1 178 ? -0.346 3.403 -10.048 1.00 91.25 178 MET A N 1
ATOM 1345 C CA . MET A 1 178 ? -1.406 3.128 -9.076 1.00 91.25 178 MET A CA 1
ATOM 1346 C C . MET A 1 178 ? -2.797 3.612 -9.515 1.00 91.25 178 MET A C 1
ATOM 1348 O O . MET A 1 178 ? -3.798 3.049 -9.066 1.00 91.25 178 MET A O 1
ATOM 1352 N N . ASN A 1 179 ? -2.887 4.633 -10.377 1.00 91.38 179 ASN A N 1
ATOM 1353 C CA . ASN A 1 179 ? -4.146 5.347 -10.637 1.00 91.38 179 ASN A CA 1
ATOM 1354 C C . ASN A 1 179 ? -4.599 5.393 -12.097 1.00 91.38 179 ASN A C 1
ATOM 1356 O O . ASN A 1 179 ? -5.787 5.604 -12.347 1.00 91.38 179 ASN A O 1
ATOM 1360 N N . ALA A 1 180 ? -3.694 5.228 -13.060 1.00 92.12 180 ALA A N 1
ATOM 1361 C CA . ALA A 1 180 ? -4.009 5.449 -14.461 1.00 92.12 180 ALA A CA 1
ATOM 1362 C C . ALA A 1 180 ? -5.063 4.443 -14.962 1.00 92.12 180 ALA A C 1
ATOM 1364 O O . ALA A 1 180 ? -5.064 3.268 -14.553 1.00 92.12 180 ALA A O 1
ATOM 1365 N N . PRO A 1 181 ? -5.981 4.893 -15.837 1.00 87.44 181 PRO A N 1
ATOM 1366 C CA . PRO A 1 181 ? -6.996 4.031 -16.421 1.00 87.44 181 PRO A CA 1
ATOM 1367 C C . PRO A 1 181 ? -6.372 3.031 -17.399 1.00 87.44 181 PRO A C 1
ATOM 1369 O O . PRO A 1 181 ? -5.265 3.222 -17.904 1.00 87.44 181 PRO A O 1
ATOM 1372 N N . GLN A 1 182 ? -7.116 1.967 -17.696 1.00 87.06 182 GLN A N 1
ATOM 1373 C CA . GLN A 1 182 ? -6.767 1.049 -18.783 1.00 87.06 182 GLN A CA 1
ATOM 1374 C C . GLN A 1 182 ? -6.722 1.797 -20.128 1.00 87.06 182 GLN A C 1
ATOM 1376 O O . GLN A 1 182 ? -7.448 2.775 -20.306 1.00 87.06 182 GLN A O 1
ATOM 1381 N N . GLY A 1 183 ? -5.885 1.342 -21.061 1.00 86.31 183 GLY A N 1
ATOM 1382 C CA . GLY A 1 183 ? -5.592 2.035 -22.320 1.00 86.31 183 GLY A CA 1
ATOM 1383 C C . GLY A 1 183 ? -4.476 3.080 -22.210 1.00 86.31 183 GLY A C 1
ATOM 1384 O O . GLY A 1 183 ? -4.230 3.822 -23.157 1.00 86.31 183 GLY A O 1
ATOM 1385 N N . THR A 1 184 ? -3.809 3.158 -21.057 1.00 90.50 184 THR A N 1
ATOM 1386 C CA . THR A 1 184 ? -2.580 3.938 -20.856 1.00 90.50 184 THR A CA 1
ATOM 1387 C C . THR A 1 184 ? -1.422 2.990 -20.584 1.00 90.50 184 THR A C 1
ATOM 1389 O O . THR A 1 184 ? -1.643 1.906 -20.046 1.00 90.50 184 THR A O 1
ATOM 1392 N N . THR A 1 185 ? -0.185 3.415 -20.858 1.00 90.88 185 THR A N 1
ATOM 1393 C CA . THR A 1 185 ? 1.026 2.611 -20.608 1.00 90.88 185 THR A CA 1
ATOM 1394 C C . THR A 1 185 ? 1.036 2.000 -19.205 1.00 90.88 185 THR A C 1
ATOM 1396 O O . THR A 1 185 ? 1.216 0.795 -19.041 1.00 90.88 185 THR A O 1
ATOM 1399 N N . TRP A 1 186 ? 0.764 2.818 -18.186 1.00 90.75 186 TRP A N 1
ATOM 1400 C CA . TRP A 1 186 ? 0.804 2.395 -16.789 1.00 90.75 186 TRP A CA 1
ATOM 1401 C C . TRP A 1 186 ? -0.420 1.581 -16.352 1.00 90.75 186 TRP A C 1
ATOM 1403 O O . TRP A 1 186 ? -0.276 0.603 -15.618 1.00 90.75 186 TRP A O 1
ATOM 1413 N N . GLY A 1 187 ? -1.620 1.928 -16.825 1.00 87.62 187 GLY A N 1
ATOM 1414 C CA . GLY A 1 187 ? -2.827 1.153 -16.530 1.00 87.62 187 GLY A CA 1
ATOM 1415 C C . GLY A 1 187 ? -2.840 -0.219 -17.211 1.00 87.62 187 GLY A C 1
ATOM 1416 O O . GLY A 1 187 ? -3.336 -1.187 -16.632 1.00 87.62 187 GLY A O 1
ATOM 1417 N N . ASP A 1 188 ? -2.268 -0.316 -18.412 1.00 88.69 188 ASP A N 1
ATOM 1418 C CA . ASP A 1 188 ? -2.138 -1.566 -19.157 1.00 88.69 188 ASP A CA 1
ATOM 1419 C C . ASP A 1 188 ? -1.071 -2.479 -18.563 1.00 88.69 188 ASP A C 1
ATOM 1421 O O . ASP A 1 188 ? -1.329 -3.676 -18.412 1.00 88.69 188 ASP A O 1
ATOM 1425 N N . LEU A 1 189 ? 0.069 -1.914 -18.145 1.00 88.06 189 LEU A N 1
ATOM 1426 C CA . LEU A 1 189 ? 1.078 -2.654 -17.393 1.00 88.06 189 LEU A CA 1
ATOM 1427 C C . LEU A 1 189 ? 0.468 -3.235 -16.113 1.00 88.06 189 LEU A C 1
ATOM 1429 O O . LEU A 1 189 ? 0.490 -4.447 -15.937 1.00 88.06 189 LEU A O 1
ATOM 1433 N N . ARG A 1 190 ? -0.175 -2.405 -15.279 1.00 90.00 190 ARG A N 1
ATOM 1434 C CA . ARG A 1 190 ? -0.804 -2.854 -14.024 1.00 90.00 190 ARG A CA 1
ATOM 1435 C C . ARG A 1 190 ? -1.846 -3.955 -14.231 1.00 90.00 190 ARG A C 1
ATOM 1437 O O . ARG A 1 190 ? -1.984 -4.849 -13.403 1.00 90.00 190 ARG A O 1
ATOM 1444 N N . ARG A 1 191 ? -2.615 -3.911 -15.324 1.00 82.00 191 ARG A N 1
ATOM 1445 C CA . ARG A 1 191 ? -3.559 -4.993 -15.647 1.00 82.00 191 ARG A CA 1
ATOM 1446 C C . ARG A 1 191 ? -2.827 -6.302 -15.937 1.00 82.00 191 ARG A C 1
ATOM 1448 O O . ARG A 1 191 ? -3.294 -7.347 -15.498 1.00 82.00 191 ARG A O 1
ATOM 1455 N N . GLY A 1 192 ? -1.728 -6.246 -16.687 1.00 75.62 192 GLY A N 1
ATOM 1456 C CA . GLY A 1 192 ? -0.939 -7.426 -17.042 1.00 75.62 192 GLY A CA 1
ATOM 1457 C C . GLY A 1 192 ? -0.244 -8.082 -15.847 1.00 75.62 192 GLY A C 1
ATOM 1458 O O . GLY A 1 192 ? 0.021 -9.279 -15.888 1.00 75.62 192 GLY A O 1
ATOM 1459 N N . THR A 1 193 ? 0.025 -7.322 -14.784 1.00 70.50 193 THR A N 1
ATOM 1460 C CA . THR A 1 193 ? 0.739 -7.797 -13.589 1.00 70.50 193 THR A CA 1
ATOM 1461 C C . THR A 1 193 ? -0.174 -8.154 -12.418 1.00 70.50 193 THR A C 1
ATOM 1463 O O . THR A 1 193 ? 0.273 -8.799 -11.472 1.00 70.50 193 THR A O 1
ATOM 1466 N N . ALA A 1 194 ? -1.452 -7.767 -12.468 1.00 64.69 194 ALA A N 1
ATOM 1467 C CA . ALA A 1 194 ? -2.391 -8.005 -11.383 1.00 64.69 194 ALA A CA 1
ATOM 1468 C C . ALA A 1 194 ? -2.587 -9.507 -11.115 1.00 64.69 194 ALA A C 1
ATOM 1470 O O . ALA A 1 194 ? -3.104 -10.245 -11.955 1.00 64.69 194 ALA A O 1
ATOM 1471 N N . THR A 1 195 ? -2.251 -9.944 -9.899 1.00 55.97 195 THR A N 1
ATOM 1472 C CA . THR A 1 195 ? -2.553 -11.295 -9.416 1.00 55.97 195 THR A CA 1
ATOM 1473 C C . THR A 1 195 ? -4.065 -11.551 -9.507 1.00 55.97 195 THR A C 1
ATOM 1475 O O . THR A 1 195 ? -4.845 -10.736 -8.996 1.00 55.97 195 THR A O 1
ATOM 1478 N N . PRO A 1 196 ? -4.516 -12.659 -10.129 1.00 42.59 196 PRO A N 1
ATOM 1479 C CA . PRO A 1 196 ? -5.934 -12.983 -10.221 1.00 42.59 196 PRO A CA 1
ATOM 1480 C C . PRO A 1 196 ? -6.497 -13.273 -8.824 1.00 42.59 196 PRO A C 1
ATOM 1482 O O . PRO A 1 196 ? -6.418 -14.383 -8.307 1.00 42.59 196 PRO A O 1
ATOM 1485 N N . SER A 1 197 ? -7.068 -12.250 -8.191 1.00 34.53 197 SER A N 1
ATOM 1486 C CA . SER A 1 197 ? -7.921 -12.425 -7.018 1.00 34.53 197 SER A CA 1
ATOM 1487 C C . SER A 1 197 ? -9.294 -12.941 -7.470 1.00 34.53 197 SER A C 1
ATOM 1489 O O . SER A 1 197 ? -9.823 -12.421 -8.457 1.00 34.53 197 SER A O 1
ATOM 1491 N N . PRO A 1 198 ? -9.946 -13.870 -6.742 1.00 28.81 198 PRO A N 1
ATOM 1492 C CA . PRO A 1 198 ? -11.332 -14.268 -7.014 1.00 28.81 198 PRO A CA 1
ATOM 1493 C C . PRO A 1 198 ? -12.346 -13.110 -6.880 1.00 28.81 198 PRO A C 1
ATOM 1495 O O . PRO A 1 198 ? -13.502 -13.261 -7.263 1.00 28.81 198 PRO A O 1
ATOM 1498 N N . THR A 1 199 ? -11.923 -11.943 -6.376 1.00 34.06 199 THR A N 1
ATOM 1499 C CA . THR A 1 199 ? -12.705 -10.693 -6.311 1.00 34.06 199 THR A CA 1
ATOM 1500 C C . THR A 1 199 ? -12.235 -9.616 -7.298 1.00 34.06 199 THR A C 1
ATOM 1502 O O . THR A 1 199 ? -12.664 -8.464 -7.207 1.00 34.06 199 THR A O 1
ATOM 1505 N N . ALA A 1 200 ? -11.352 -9.946 -8.249 1.00 30.58 200 ALA A N 1
ATOM 1506 C CA . ALA A 1 200 ? -10.945 -9.009 -9.290 1.00 30.58 200 ALA A CA 1
ATOM 1507 C C . ALA A 1 200 ? -12.171 -8.590 -10.115 1.00 30.58 200 ALA A C 1
ATOM 1509 O O . ALA A 1 200 ? -12.923 -9.440 -10.582 1.00 30.58 200 ALA A O 1
ATOM 1510 N N . CYS A 1 201 ? -12.382 -7.276 -10.258 1.00 27.50 201 CYS A N 1
ATOM 1511 C CA . CYS A 1 201 ? -13.497 -6.677 -10.985 1.00 27.50 201 CYS A CA 1
ATOM 1512 C C . CYS A 1 201 ? -13.607 -7.224 -12.417 1.00 27.50 201 CYS A C 1
ATOM 1514 O O . CYS A 1 201 ? -13.080 -6.636 -13.361 1.00 27.50 201 CYS A O 1
ATOM 1516 N N . ALA A 1 202 ? -14.362 -8.305 -12.585 1.00 26.34 202 ALA A N 1
ATOM 1517 C CA . ALA A 1 202 ? -15.081 -8.566 -13.809 1.00 26.34 202 ALA A CA 1
ATOM 1518 C C . ALA A 1 202 ? -16.120 -7.444 -13.943 1.00 26.34 202 ALA A C 1
ATOM 1520 O O . ALA A 1 202 ? -17.016 -7.313 -13.113 1.00 26.34 202 ALA A O 1
ATOM 1521 N N . THR A 1 203 ? -15.906 -6.575 -14.933 1.00 32.78 203 THR A N 1
ATOM 1522 C CA . THR A 1 203 ? -16.943 -5.848 -15.688 1.00 32.78 203 THR A CA 1
ATOM 1523 C C . THR A 1 203 ? -18.209 -5.448 -14.911 1.00 32.78 203 THR A C 1
ATOM 1525 O O . THR A 1 203 ? -19.105 -6.268 -14.731 1.00 32.78 203 THR A O 1
ATOM 1528 N N . GLY A 1 204 ? -18.361 -4.160 -14.562 1.00 26.11 204 GLY A N 1
ATOM 1529 C CA . GLY 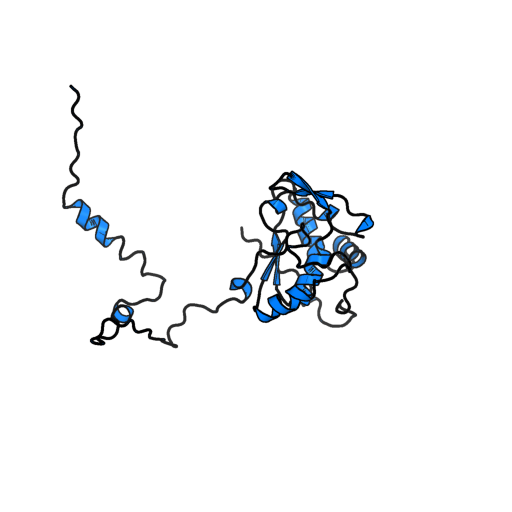A 1 204 ? -19.719 -3.595 -14.447 1.00 26.11 204 GLY A CA 1
ATOM 1530 C C . GLY A 1 204 ? -20.034 -2.574 -13.353 1.00 26.11 204 GLY A C 1
ATOM 1531 O O . GLY A 1 204 ? -21.166 -2.101 -13.326 1.00 26.11 204 GLY A O 1
ATOM 1532 N N . LYS A 1 205 ? -19.112 -2.176 -12.464 1.00 22.94 205 LYS A N 1
ATOM 1533 C CA . LYS A 1 205 ? -19.391 -1.088 -11.503 1.00 22.94 205 LYS A CA 1
ATOM 1534 C C . LYS A 1 205 ? -18.285 -0.034 -11.497 1.00 22.94 205 LYS A C 1
ATOM 1536 O O . LYS A 1 205 ? -17.141 -0.347 -11.206 1.00 22.94 205 LYS A O 1
ATOM 1541 N N . SER A 1 206 ? -18.685 1.184 -11.879 1.00 26.31 206 SER A N 1
ATOM 1542 C CA . SER A 1 206 ? -18.043 2.500 -11.719 1.00 26.31 206 SER A CA 1
ATOM 1543 C C . SER A 1 206 ? -16.531 2.521 -11.424 1.00 26.31 206 SER A C 1
ATOM 1545 O O . SER A 1 206 ? -16.079 2.186 -10.331 1.00 26.31 206 SER A O 1
ATOM 1547 N N . ALA A 1 207 ? -15.759 3.054 -12.377 1.00 31.44 207 ALA A N 1
ATOM 1548 C CA . ALA A 1 207 ? -14.319 3.311 -12.277 1.00 31.44 207 ALA A CA 1
ATOM 1549 C C . ALA A 1 207 ? -13.900 4.216 -11.092 1.00 31.44 207 ALA A C 1
ATOM 1551 O O . ALA A 1 207 ? -12.713 4.308 -10.781 1.00 31.44 207 ALA A O 1
ATOM 1552 N N . THR A 1 208 ? -14.847 4.853 -10.394 1.00 28.66 208 THR A N 1
ATOM 1553 C CA . THR A 1 208 ? -14.584 5.786 -9.290 1.00 28.66 208 THR A CA 1
ATOM 1554 C C . THR A 1 208 ? -13.986 5.115 -8.044 1.00 28.66 208 THR A C 1
ATOM 1556 O O . THR A 1 208 ? -13.295 5.779 -7.277 1.00 28.66 208 THR A O 1
ATOM 1559 N N . SER A 1 209 ? -14.175 3.805 -7.834 1.00 29.47 209 SER A N 1
ATOM 1560 C CA . SER A 1 209 ? -13.616 3.098 -6.664 1.00 29.47 209 SER A CA 1
ATOM 1561 C C . SER A 1 209 ? -12.203 2.537 -6.876 1.00 29.47 209 SER A C 1
ATOM 1563 O O . SER A 1 209 ? -11.662 1.898 -5.976 1.00 29.47 209 SER A O 1
ATOM 1565 N N . CYS A 1 210 ? -11.611 2.723 -8.062 1.00 35.94 210 CYS A N 1
ATOM 1566 C CA . CYS A 1 210 ? -10.329 2.112 -8.435 1.00 35.94 210 CYS A CA 1
ATOM 1567 C C . CYS A 1 210 ? -9.112 3.028 -8.201 1.00 35.94 210 CYS A C 1
ATOM 1569 O O . CYS A 1 210 ? -7.983 2.595 -8.421 1.00 35.94 210 CYS A O 1
ATOM 1571 N N . SER A 1 211 ? -9.329 4.272 -7.758 1.00 35.22 211 SER A N 1
ATOM 1572 C CA . SER A 1 211 ? -8.262 5.234 -7.464 1.00 35.22 211 SER A CA 1
ATOM 1573 C C . SER A 1 211 ? -7.720 5.031 -6.048 1.00 35.22 211 SER A C 1
ATOM 1575 O O . SER A 1 211 ? -8.473 5.047 -5.070 1.00 35.22 211 SER A O 1
ATOM 1577 N N . ALA A 1 212 ? -6.401 4.870 -5.933 1.00 42.69 212 ALA A N 1
ATOM 1578 C CA . ALA A 1 212 ? -5.714 5.079 -4.671 1.00 42.69 212 ALA A CA 1
ATOM 1579 C C . ALA A 1 212 ? -5.804 6.577 -4.370 1.00 42.69 212 ALA A C 1
ATOM 1581 O O . ALA A 1 212 ? -5.191 7.394 -5.055 1.00 42.69 212 ALA A O 1
ATOM 1582 N N . ARG A 1 213 ? -6.595 6.960 -3.365 1.00 34.84 213 ARG A N 1
ATOM 1583 C CA . ARG A 1 213 ? -6.663 8.353 -2.916 1.00 34.84 213 ARG A CA 1
ATOM 1584 C C . ARG A 1 213 ? -5.339 8.684 -2.218 1.00 34.84 213 ARG A C 1
ATOM 1586 O O . ARG A 1 213 ? -5.223 8.571 -1.005 1.00 34.84 213 ARG A O 1
ATOM 1593 N N . THR A 1 214 ? -4.311 9.018 -2.993 1.00 37.28 214 THR A N 1
ATOM 1594 C CA . THR A 1 214 ? -2.997 9.424 -2.490 1.00 37.28 214 THR A CA 1
ATOM 1595 C C . THR A 1 214 ? -3.126 10.795 -1.841 1.00 37.28 214 THR A C 1
ATOM 1597 O O . THR A 1 214 ? -3.189 11.811 -2.528 1.00 37.28 214 THR A O 1
ATOM 1600 N N . SER A 1 215 ? -3.188 10.839 -0.511 1.00 31.83 215 SER A N 1
ATOM 1601 C CA . SER A 1 215 ? -2.961 12.076 0.231 1.00 31.83 215 SER A CA 1
ATOM 1602 C C . SER A 1 215 ? -1.462 12.379 0.201 1.00 31.83 215 SER A C 1
ATOM 1604 O O . SER A 1 215 ? -0.692 11.768 0.944 1.00 31.83 215 SER A O 1
ATOM 1606 N N . VAL A 1 216 ? -1.041 13.296 -0.668 1.00 28.80 216 VAL A N 1
ATOM 1607 C CA . VAL A 1 216 ? 0.281 13.924 -0.571 1.00 28.80 216 VAL A CA 1
ATOM 1608 C C . VAL A 1 216 ? 0.170 14.976 0.529 1.00 28.80 216 VAL A C 1
ATOM 1610 O O . VAL A 1 216 ? -0.329 16.072 0.300 1.00 28.80 216 VAL A O 1
ATOM 1613 N N . THR A 1 217 ? 0.535 14.619 1.758 1.00 27.55 217 THR A N 1
ATOM 1614 C CA . THR A 1 217 ? 0.770 15.617 2.809 1.00 27.55 217 THR A CA 1
ATOM 1615 C C . THR A 1 217 ? 2.147 16.220 2.563 1.00 27.55 217 THR A C 1
ATOM 1617 O O . THR A 1 217 ? 3.144 15.514 2.731 1.00 27.55 217 THR A O 1
ATOM 1620 N N . GLY A 1 218 ? 2.167 17.466 2.084 1.00 27.28 218 GLY A N 1
ATOM 1621 C CA . GLY A 1 218 ? 3.354 18.327 2.060 1.00 27.28 218 GLY A CA 1
ATOM 1622 C C . GLY A 1 218 ? 3.619 18.983 3.406 1.00 27.28 218 GLY A C 1
ATOM 1623 O O . GLY A 1 218 ? 2.717 18.927 4.276 1.00 27.28 218 GLY A O 1
#

Foldseek 3Di:
DDDDDDDDPDPVVVVVVVVVVVPPPPVQPPDDVVNVPQPPPVPPDGDDDDDPVDDRDDDDLQVLADEQQAQFPCSVQQADLVVGAGRPVCLVVLLVSSHAEYEPNGDQQQLQDDQVLLFADQVSRAWDQGRPPRDTGRRSRHPQRVVRSCVSSVHAYEYDHRNNPDDPVSSVLVQCLQAPDPPDPNNVSNVNRHDDDPPPDDDDDDPVVRHRPHDPDD